Protein AF-A0A6P8YRE7-F1 (afdb_monomer)

Radius of gyration: 17.6 Å; Cα contacts (8 Å, |Δi|>4): 360; chains: 1; bounding box: 41×41×46 Å

Nearest PDB structures (foldseek):
  7s3g-assembly1_B  TM=3.337E-01  e=5.749E-01  Homo sapiens
  7u6u-assembly1_B  TM=3.741E-01  e=1.468E+00  Homo sapiens
  3ri6-assembly1_A-2  TM=4.202E-01  e=1.968E+00  Wolinella succinogenes

Mean predicted aligned error: 5.69 Å

Secondary structure (DSSP, 8-state):
--GGGSPTTSSHHHHHHHHHHHHSTT-----EEEEETTT-HHHHHHHHHHHTTT--EEEEES--HHHHHHHHT-TT--EEEEE--TT--------------EEEEES--HHHHHHHHHHTTTT--EEEEE--TT--TTS---S-HHHHHHHTT---SEEEEE-SS---GGGHHHHHHHHHHH-TTSEEEETTTTT------

Structure (mmCIF, N/CA/C/O backbone):
data_AF-A0A6P8YRE7-F1
#
_entry.id   AF-A0A6P8YRE7-F1
#
loop_
_atom_site.group_PDB
_atom_site.id
_atom_site.type_symbol
_atom_site.label_atom_id
_atom_site.label_alt_id
_atom_site.label_comp_id
_atom_site.label_asym_id
_atom_site.label_entity_id
_atom_site.label_seq_id
_atom_site.pdbx_PDB_ins_code
_atom_site.Cartn_x
_atom_site.Cartn_y
_atom_site.Cartn_z
_atom_site.occupancy
_atom_site.B_iso_or_equiv
_atom_site.auth_seq_id
_atom_site.auth_comp_id
_atom_site.auth_asym_id
_atom_site.auth_atom_id
_atom_site.pdbx_PDB_model_num
ATOM 1 N N . MET A 1 1 ? 16.410 -11.125 -6.130 1.00 55.00 1 MET A N 1
ATOM 2 C CA . MET A 1 1 ? 17.418 -10.489 -7.004 1.00 55.00 1 MET A CA 1
ATOM 3 C C . MET A 1 1 ? 16.998 -9.032 -7.175 1.00 55.00 1 MET A C 1
ATOM 5 O O . MET A 1 1 ? 15.934 -8.801 -7.731 1.00 55.00 1 MET A O 1
ATOM 9 N N . ASP A 1 2 ? 17.728 -8.072 -6.597 1.00 68.50 2 ASP A N 1
ATOM 10 C CA . ASP A 1 2 ? 17.306 -6.656 -6.515 1.00 68.50 2 ASP A CA 1
ATOM 11 C C . ASP A 1 2 ? 17.880 -5.818 -7.677 1.00 68.50 2 ASP A C 1
ATOM 13 O O . ASP A 1 2 ? 18.621 -4.857 -7.475 1.00 68.50 2 ASP A O 1
ATOM 17 N N . LEU A 1 3 ? 17.577 -6.212 -8.924 1.00 71.81 3 LEU A N 1
ATOM 18 C CA . LEU A 1 3 ? 18.051 -5.514 -10.136 1.00 71.81 3 LEU A CA 1
ATOM 19 C C . LEU A 1 3 ? 17.465 -4.104 -10.289 1.00 71.81 3 LEU A C 1
ATOM 21 O O . LEU A 1 3 ? 17.978 -3.297 -11.060 1.00 71.81 3 LEU A O 1
ATOM 25 N N . CYS A 1 4 ? 16.411 -3.788 -9.541 1.00 73.50 4 CYS A N 1
ATOM 26 C CA . CYS A 1 4 ? 15.769 -2.479 -9.554 1.00 73.50 4 CYS A CA 1
ATOM 27 C C . CYS A 1 4 ? 16.554 -1.404 -8.786 1.00 73.50 4 CYS A C 1
ATOM 29 O O . CYS A 1 4 ? 16.136 -0.252 -8.771 1.00 73.50 4 CYS A O 1
ATOM 31 N N . THR A 1 5 ? 17.667 -1.757 -8.135 1.00 79.12 5 THR A N 1
ATOM 32 C CA . THR A 1 5 ? 18.560 -0.787 -7.472 1.00 79.12 5 THR A CA 1
ATOM 33 C C . THR A 1 5 ? 19.755 -0.379 -8.332 1.00 79.12 5 THR A C 1
ATOM 35 O O . THR A 1 5 ? 20.459 0.565 -7.981 1.00 79.12 5 THR A O 1
ATOM 38 N N . ALA A 1 6 ? 19.986 -1.067 -9.454 1.00 82.06 6 ALA A N 1
ATOM 39 C CA . ALA A 1 6 ? 21.103 -0.800 -10.345 1.00 82.06 6 ALA A CA 1
ATOM 40 C C . ALA A 1 6 ? 20.849 0.470 -11.173 1.00 82.06 6 ALA A C 1
ATOM 42 O O . ALA A 1 6 ? 19.761 0.646 -11.728 1.00 82.06 6 ALA A O 1
ATOM 43 N N . ALA A 1 7 ? 21.863 1.334 -11.277 1.00 83.06 7 ALA A N 1
ATOM 44 C CA . ALA A 1 7 ? 21.781 2.576 -12.039 1.00 83.06 7 ALA A CA 1
ATOM 45 C C . ALA A 1 7 ? 21.442 2.312 -13.524 1.00 83.06 7 ALA A C 1
ATOM 47 O O . ALA A 1 7 ? 21.762 1.232 -14.050 1.00 83.06 7 ALA A O 1
ATOM 48 N N . PRO A 1 8 ? 20.824 3.280 -14.223 1.00 86.06 8 PRO A N 1
ATOM 49 C CA . PRO A 1 8 ? 20.587 3.182 -15.659 1.00 86.06 8 PRO A CA 1
ATOM 50 C C . PRO A 1 8 ? 21.873 2.830 -16.418 1.00 86.06 8 PRO A C 1
ATOM 52 O O . PRO A 1 8 ? 22.949 3.329 -16.097 1.00 86.06 8 PRO A O 1
ATOM 55 N N . GLY A 1 9 ? 21.776 1.928 -17.395 1.00 84.62 9 GLY A N 1
ATOM 56 C CA . GLY A 1 9 ? 22.925 1.475 -18.193 1.00 84.62 9 GLY A CA 1
ATOM 57 C C . GLY A 1 9 ? 23.831 0.428 -17.531 1.00 84.62 9 GLY A C 1
ATOM 58 O O . GLY A 1 9 ? 24.660 -0.164 -18.213 1.00 84.62 9 GLY A O 1
ATOM 59 N N . THR A 1 10 ? 23.658 0.124 -16.242 1.00 87.62 10 THR A N 1
ATOM 60 C CA . THR A 1 10 ? 24.435 -0.939 -15.579 1.00 87.62 10 THR A CA 1
ATOM 61 C C . THR A 1 10 ? 23.747 -2.301 -15.698 1.00 87.62 10 THR A C 1
ATOM 63 O O . THR A 1 10 ? 22.515 -2.389 -15.674 1.00 87.62 10 THR A O 1
ATOM 66 N N . ARG A 1 11 ? 24.555 -3.369 -15.808 1.00 87.06 11 ARG A N 1
ATOM 67 C CA . ARG A 1 11 ? 24.109 -4.777 -15.839 1.00 87.06 11 ARG A CA 1
ATOM 68 C C . ARG A 1 11 ? 23.059 -5.071 -16.921 1.00 87.06 11 ARG A C 1
ATOM 70 O O . ARG A 1 11 ? 22.083 -5.773 -16.667 1.00 87.06 11 ARG A O 1
ATOM 77 N N . GLN A 1 12 ? 23.236 -4.507 -18.117 1.00 89.12 12 GLN A N 1
ATOM 78 C CA . GLN A 1 12 ? 22.271 -4.633 -19.218 1.00 89.12 12 GLN A CA 1
ATOM 79 C C . GLN A 1 12 ? 22.003 -6.092 -19.611 1.00 89.12 12 GLN A C 1
ATOM 81 O O . GLN A 1 12 ? 20.847 -6.446 -19.818 1.00 89.12 12 GLN A O 1
ATOM 86 N N . GLU A 1 13 ? 23.028 -6.945 -19.630 1.00 89.81 13 GLU A N 1
ATOM 87 C CA . GLU A 1 13 ? 22.880 -8.376 -19.928 1.00 89.81 13 GLU A CA 1
ATOM 88 C C . GLU A 1 13 ? 22.056 -9.108 -18.856 1.00 89.81 13 GLU A C 1
ATOM 90 O O . GLU A 1 13 ? 21.104 -9.816 -19.178 1.00 89.81 13 GLU A O 1
ATOM 95 N N . GLU A 1 14 ? 22.340 -8.880 -17.565 1.00 88.50 14 GLU A N 1
ATOM 96 C CA . GLU A 1 14 ? 21.556 -9.465 -16.463 1.00 88.50 14 GLU A CA 1
ATOM 97 C C . GLU A 1 14 ? 20.099 -8.989 -16.484 1.00 88.50 14 GLU A C 1
ATOM 99 O O . GLU A 1 14 ? 19.174 -9.763 -16.209 1.00 88.50 14 GLU A O 1
ATOM 104 N N . LYS A 1 15 ? 19.893 -7.706 -16.807 1.00 88.81 15 LYS A N 1
ATOM 105 C CA . LYS A 1 15 ? 18.578 -7.098 -17.005 1.00 88.81 15 LYS A CA 1
ATOM 106 C C . LYS A 1 15 ? 17.853 -7.800 -18.165 1.00 88.81 15 LYS A C 1
ATOM 108 O O . LYS A 1 15 ? 16.799 -8.392 -17.940 1.00 88.81 15 LYS A O 1
ATOM 113 N N . ALA A 1 16 ? 18.434 -7.849 -19.360 1.00 89.06 16 ALA A N 1
ATOM 114 C CA . ALA A 1 16 ? 17.842 -8.515 -20.523 1.00 89.06 16 ALA A CA 1
ATOM 115 C C . ALA A 1 16 ? 17.481 -9.985 -20.236 1.00 89.06 16 ALA A C 1
ATOM 117 O O . ALA A 1 16 ? 16.316 -10.366 -20.364 1.00 89.06 16 ALA A O 1
ATOM 118 N N . ALA A 1 17 ? 18.427 -10.764 -19.702 1.00 88.88 17 ALA A N 1
ATOM 119 C CA . ALA A 1 17 ? 18.204 -12.160 -19.325 1.00 88.88 17 ALA A CA 1
ATOM 120 C C . ALA A 1 17 ? 17.085 -12.316 -18.278 1.00 88.88 17 ALA A C 1
ATOM 122 O O . ALA A 1 17 ? 16.373 -13.320 -18.243 1.00 88.88 17 ALA A O 1
ATOM 123 N N . THR A 1 18 ? 16.901 -11.326 -17.402 1.00 88.62 18 THR A N 1
ATOM 124 C CA . THR A 1 18 ? 15.798 -11.327 -16.436 1.00 88.62 18 THR A CA 1
ATOM 125 C C . THR A 1 18 ? 14.447 -11.093 -17.104 1.00 88.62 18 THR A C 1
ATOM 127 O O . THR A 1 18 ? 13.508 -11.821 -16.779 1.00 88.62 18 THR A O 1
ATOM 130 N N . LEU A 1 19 ? 14.329 -10.140 -18.038 1.00 89.88 19 LEU A N 1
ATOM 131 C CA . LEU A 1 19 ? 13.072 -9.930 -18.775 1.00 89.88 19 LEU A CA 1
ATOM 132 C C . LEU A 1 19 ? 12.691 -11.155 -19.600 1.00 89.88 19 LEU A C 1
ATOM 134 O O . LEU A 1 19 ? 11.521 -11.536 -19.611 1.00 89.88 19 LEU A O 1
ATOM 138 N N . GLU A 1 20 ? 13.665 -11.787 -20.253 1.00 89.50 20 GLU A N 1
ATOM 139 C CA . GLU A 1 20 ? 13.433 -13.002 -21.035 1.00 89.50 20 GLU A CA 1
ATOM 140 C C . GLU A 1 20 ? 12.862 -14.121 -20.164 1.00 89.50 20 GLU A C 1
ATOM 142 O O . GLU A 1 20 ? 11.828 -14.696 -20.502 1.00 89.50 20 GLU A O 1
ATOM 147 N N . ARG A 1 21 ? 13.457 -14.366 -18.988 1.00 87.25 21 ARG A N 1
ATOM 148 C CA . ARG A 1 21 ? 12.945 -15.365 -18.036 1.00 87.25 21 ARG A CA 1
ATOM 149 C C . ARG A 1 21 ? 11.533 -15.053 -17.542 1.00 87.25 21 ARG A C 1
ATOM 151 O O . ARG A 1 21 ? 10.754 -15.980 -17.348 1.00 87.25 21 ARG A O 1
ATOM 158 N N . MET A 1 22 ? 11.196 -13.779 -17.327 1.00 87.75 22 MET A N 1
ATOM 159 C CA . MET A 1 22 ? 9.841 -13.379 -16.918 1.00 87.75 22 MET A CA 1
ATOM 160 C C . MET A 1 22 ? 8.808 -13.587 -18.033 1.00 87.75 22 MET A C 1
ATOM 162 O O . MET A 1 22 ? 7.641 -13.824 -17.737 1.00 87.75 22 MET A O 1
ATOM 166 N N . GLY A 1 23 ? 9.230 -13.496 -19.298 1.00 82.69 23 GLY A N 1
ATOM 167 C CA . GLY A 1 23 ? 8.365 -13.661 -20.465 1.00 82.69 23 GLY A CA 1
ATOM 168 C C . GLY A 1 23 ? 8.121 -15.109 -20.892 1.00 82.69 23 GLY A C 1
ATOM 169 O O . GLY A 1 23 ? 7.280 -15.334 -21.761 1.00 82.69 23 GLY A O 1
ATOM 170 N N . GLN A 1 24 ? 8.831 -16.091 -20.327 1.00 85.56 24 GLN A N 1
ATOM 171 C CA . GLN A 1 24 ? 8.685 -17.477 -20.767 1.00 85.56 24 GLN A CA 1
ATOM 172 C C . GLN A 1 24 ? 7.342 -18.093 -20.327 1.00 85.56 24 GLN A C 1
ATOM 174 O O . GLN A 1 24 ? 6.942 -17.947 -19.166 1.00 85.56 24 GLN A O 1
ATOM 179 N N . PRO A 1 25 ? 6.646 -18.831 -21.214 1.00 78.19 25 PRO A N 1
ATOM 180 C CA . PRO A 1 25 ? 5.479 -19.623 -20.840 1.00 78.19 25 PRO A CA 1
ATOM 181 C C . PRO A 1 25 ? 5.825 -20.587 -19.701 1.00 78.19 25 PRO A C 1
ATOM 183 O O . PRO A 1 25 ? 6.799 -21.329 -19.774 1.00 78.19 25 PRO A O 1
ATOM 186 N N . GLY A 1 26 ? 5.041 -20.565 -18.624 1.00 73.50 26 GLY A N 1
ATOM 187 C CA . GLY A 1 26 ? 5.320 -21.391 -17.446 1.00 73.50 26 GLY A CA 1
ATOM 188 C C . GLY A 1 26 ? 6.372 -20.815 -16.495 1.00 73.50 26 GLY A C 1
ATOM 189 O O . GLY A 1 26 ? 6.716 -21.486 -15.518 1.00 73.50 26 GLY A O 1
ATOM 190 N N . ALA A 1 27 ? 6.837 -19.575 -16.714 1.00 70.81 27 ALA A N 1
ATOM 191 C CA . ALA A 1 27 ? 7.564 -18.825 -15.698 1.00 70.81 27 ALA A CA 1
ATOM 192 C C . ALA A 1 27 ? 6.788 -18.918 -14.377 1.00 70.81 27 ALA A C 1
ATOM 194 O O . ALA A 1 27 ? 5.612 -18.547 -14.281 1.00 70.81 27 ALA A O 1
ATOM 195 N N . ARG A 1 28 ? 7.431 -19.527 -13.372 1.00 68.62 28 ARG A N 1
ATOM 196 C CA . ARG A 1 28 ? 6.822 -19.763 -12.061 1.00 68.62 28 ARG A CA 1
ATOM 197 C C . ARG A 1 28 ? 6.274 -18.444 -11.527 1.00 68.62 28 ARG A C 1
ATOM 199 O O . ARG A 1 28 ? 6.908 -17.408 -11.705 1.00 68.62 28 ARG A O 1
ATOM 206 N N . ARG A 1 29 ? 5.123 -18.513 -10.843 1.00 73.75 29 ARG A N 1
ATOM 207 C CA . ARG A 1 29 ? 4.466 -17.373 -10.178 1.00 73.75 29 ARG A CA 1
ATOM 208 C C . ARG A 1 29 ? 5.525 -16.516 -9.489 1.00 73.75 29 ARG A C 1
ATOM 210 O O . ARG A 1 29 ? 6.143 -16.963 -8.517 1.00 73.75 29 ARG A O 1
ATOM 217 N N . LEU A 1 30 ? 5.761 -15.321 -10.028 1.00 77.88 30 LEU A N 1
ATOM 218 C CA . LEU A 1 30 ? 6.647 -14.358 -9.401 1.00 77.88 30 LEU A CA 1
ATOM 219 C C . LEU A 1 30 ? 5.926 -13.902 -8.145 1.00 77.88 30 LEU A C 1
ATOM 221 O O . LEU A 1 30 ? 4.921 -13.203 -8.205 1.00 77.88 30 LEU A O 1
ATOM 225 N N . LYS A 1 31 ? 6.394 -14.384 -6.997 1.00 78.31 31 LYS A N 1
ATOM 226 C CA . LYS A 1 31 ? 5.761 -14.021 -5.735 1.00 78.31 31 LYS A CA 1
ATOM 227 C C . LYS A 1 31 ? 6.133 -12.611 -5.345 1.00 78.31 31 LYS A C 1
ATOM 229 O O . LYS A 1 31 ? 5.249 -11.878 -4.967 1.00 78.31 31 LYS A O 1
ATOM 234 N N . HIS A 1 32 ? 7.397 -12.231 -5.496 1.00 81.75 32 HIS A N 1
ATOM 235 C CA . HIS A 1 32 ? 7.908 -10.990 -4.939 1.00 81.75 32 HIS A CA 1
ATOM 236 C C . HIS A 1 32 ? 8.811 -10.256 -5.927 1.00 81.75 32 HIS A C 1
ATOM 238 O O . HIS A 1 32 ? 9.829 -10.796 -6.369 1.00 81.75 32 HIS A O 1
ATOM 244 N N . ILE A 1 33 ? 8.481 -8.997 -6.215 1.00 83.56 33 ILE A N 1
ATOM 245 C CA . ILE A 1 33 ? 9.367 -8.061 -6.913 1.00 83.56 33 ILE A CA 1
ATOM 246 C C . ILE A 1 33 ? 9.522 -6.798 -6.070 1.00 83.56 33 ILE A C 1
ATOM 248 O O . ILE A 1 33 ? 8.551 -6.271 -5.527 1.00 83.56 33 ILE A O 1
ATOM 252 N N . ARG A 1 34 ? 10.760 -6.300 -5.995 1.00 87.44 34 ARG A N 1
ATOM 253 C CA . ARG A 1 34 ? 11.095 -5.013 -5.394 1.00 87.44 34 ARG A CA 1
ATOM 254 C C . ARG A 1 34 ? 11.427 -4.015 -6.492 1.00 87.44 34 ARG A C 1
ATOM 256 O O . ARG A 1 34 ? 12.367 -4.239 -7.239 1.00 87.44 34 ARG A O 1
ATOM 263 N N . CYS A 1 35 ? 10.687 -2.917 -6.577 1.00 87.31 35 CYS A N 1
ATOM 264 C CA . CYS A 1 35 ? 10.862 -1.890 -7.602 1.00 87.31 35 CYS A CA 1
ATOM 265 C C . CYS A 1 35 ? 11.204 -0.536 -6.965 1.00 87.31 35 CYS A C 1
ATOM 267 O O . CYS A 1 35 ? 10.431 -0.033 -6.149 1.00 87.31 35 CYS A O 1
ATOM 269 N N . ARG A 1 36 ? 12.332 0.079 -7.350 1.00 89.94 36 ARG A N 1
ATOM 270 C CA . ARG A 1 36 ? 12.642 1.493 -7.071 1.00 89.94 36 ARG A CA 1
ATOM 271 C C . ARG A 1 36 ? 12.495 2.292 -8.362 1.00 89.94 36 ARG A C 1
ATOM 273 O O . ARG A 1 36 ? 13.404 2.342 -9.184 1.00 89.94 36 ARG A O 1
ATOM 280 N N . CYS A 1 37 ? 11.318 2.875 -8.554 1.00 88.94 37 CYS A N 1
ATOM 281 C CA . CYS A 1 37 ? 10.931 3.478 -9.832 1.00 88.94 37 CYS A CA 1
ATOM 282 C C . CYS A 1 37 ? 11.636 4.815 -10.112 1.00 88.94 37 CYS A C 1
ATOM 284 O O . CYS A 1 37 ? 11.484 5.375 -11.193 1.00 88.94 37 CYS A O 1
ATOM 286 N N . ASP A 1 38 ? 12.357 5.358 -9.135 1.00 90.75 38 ASP A N 1
ATOM 287 C CA . ASP A 1 38 ? 13.138 6.587 -9.232 1.00 90.75 38 ASP A CA 1
ATOM 288 C C . ASP A 1 38 ? 14.560 6.364 -9.767 1.00 90.75 38 ASP A C 1
ATOM 290 O O . ASP A 1 38 ? 15.138 7.299 -10.315 1.00 90.75 38 ASP A O 1
ATOM 294 N N . VAL A 1 39 ? 15.101 5.144 -9.657 1.00 90.81 39 VAL A N 1
ATOM 295 C CA . VAL A 1 39 ? 16.471 4.815 -10.094 1.00 90.81 39 VAL A CA 1
ATOM 296 C C . VAL A 1 39 ? 16.536 4.583 -11.602 1.00 90.81 39 VAL A C 1
ATOM 298 O O . VAL A 1 39 ? 17.339 5.204 -12.290 1.00 90.81 39 VAL A O 1
ATOM 301 N N . ASP A 1 40 ? 15.681 3.702 -12.119 1.00 91.94 40 ASP A N 1
ATOM 302 C CA . ASP A 1 40 ? 15.577 3.396 -13.548 1.00 91.94 40 ASP A CA 1
ATOM 303 C C . ASP A 1 40 ? 14.091 3.192 -13.904 1.00 91.94 40 ASP A C 1
ATOM 305 O O . ASP A 1 40 ? 13.579 2.064 -13.861 1.00 91.94 40 ASP A O 1
ATOM 309 N N . PRO A 1 41 ? 13.351 4.291 -14.160 1.00 92.81 41 PRO A N 1
ATOM 310 C CA . PRO A 1 41 ? 11.903 4.249 -14.355 1.00 92.81 41 PRO A CA 1
ATOM 311 C C . PRO A 1 41 ? 11.496 3.399 -15.563 1.00 92.81 41 PRO A C 1
ATOM 313 O O . PRO A 1 41 ? 10.563 2.608 -15.477 1.00 92.81 41 PRO A O 1
ATOM 316 N N . ALA A 1 42 ? 12.215 3.524 -16.683 1.00 93.38 42 ALA A N 1
ATOM 317 C CA . ALA A 1 42 ? 11.887 2.809 -17.915 1.00 93.38 42 ALA A CA 1
ATOM 318 C C . ALA A 1 42 ? 12.072 1.295 -17.746 1.00 93.38 42 ALA A C 1
ATOM 320 O O . ALA A 1 42 ? 11.174 0.516 -18.066 1.00 93.38 42 ALA A O 1
ATOM 321 N N . TRP A 1 43 ? 13.202 0.886 -17.164 1.00 91.69 43 TRP A N 1
ATOM 322 C CA . TRP A 1 43 ? 13.461 -0.510 -16.827 1.00 91.69 43 TRP A CA 1
ATOM 323 C C . TRP A 1 43 ? 12.416 -1.073 -15.859 1.00 91.69 43 TRP A C 1
ATOM 325 O O . TRP A 1 43 ? 11.862 -2.148 -16.082 1.00 91.69 43 TRP A O 1
ATOM 335 N N . THR A 1 44 ? 12.118 -0.333 -14.790 1.00 94.00 44 THR A N 1
ATOM 336 C CA . THR A 1 44 ? 11.160 -0.768 -13.768 1.00 94.00 44 THR A CA 1
ATOM 337 C C . THR A 1 44 ? 9.762 -0.940 -14.355 1.00 94.00 44 THR A C 1
ATOM 339 O O . THR A 1 44 ? 9.075 -1.909 -14.035 1.00 94.00 44 THR A O 1
ATOM 342 N N . LEU A 1 45 ? 9.343 -0.035 -15.241 1.00 95.12 45 LEU A N 1
ATOM 343 C CA . LEU A 1 45 ? 8.073 -0.140 -15.951 1.00 95.12 45 LEU A CA 1
ATOM 344 C C . LEU A 1 45 ? 8.003 -1.399 -16.825 1.00 95.12 45 LEU A C 1
ATOM 346 O O . LEU A 1 45 ? 6.981 -2.084 -16.807 1.00 95.12 45 LEU A O 1
ATOM 350 N N . GLU A 1 46 ? 9.075 -1.735 -17.545 1.00 94.50 46 GLU A N 1
ATOM 351 C CA . GLU A 1 46 ? 9.117 -2.951 -18.365 1.00 94.50 46 GLU A CA 1
ATOM 352 C C . GLU A 1 46 ? 9.059 -4.220 -17.505 1.00 94.50 46 GLU A C 1
ATOM 354 O O . GLU A 1 46 ? 8.277 -5.125 -17.795 1.00 94.50 46 GLU A O 1
ATOM 359 N N . VAL A 1 47 ? 9.789 -4.254 -16.384 1.00 93.38 47 VAL A N 1
ATOM 360 C CA . VAL A 1 47 ? 9.696 -5.349 -15.402 1.00 93.38 47 VAL A CA 1
ATOM 361 C C . VAL A 1 47 ? 8.257 -5.526 -14.913 1.00 93.38 47 VAL A C 1
ATOM 363 O O . VAL A 1 47 ? 7.744 -6.645 -14.908 1.00 93.38 47 VAL A O 1
ATOM 366 N N . LEU A 1 48 ? 7.578 -4.435 -14.539 1.00 93.88 48 LEU A N 1
ATOM 367 C CA . LEU A 1 48 ? 6.186 -4.489 -14.083 1.00 93.88 48 LEU A CA 1
ATOM 368 C C . LEU A 1 48 ? 5.252 -5.016 -15.179 1.00 93.88 48 LEU A C 1
ATOM 370 O O . LEU A 1 48 ? 4.406 -5.856 -14.889 1.00 93.88 48 LEU A O 1
ATOM 374 N N . ARG A 1 49 ? 5.415 -4.577 -16.433 1.00 94.31 49 ARG A N 1
ATOM 375 C CA . ARG A 1 49 ? 4.593 -5.046 -17.563 1.00 94.31 49 ARG A CA 1
ATOM 376 C C . ARG A 1 49 ? 4.767 -6.539 -17.819 1.00 94.31 49 ARG A C 1
ATOM 378 O O . ARG A 1 49 ? 3.774 -7.243 -17.974 1.00 94.31 49 ARG A O 1
ATOM 385 N N . ARG A 1 50 ? 6.009 -7.031 -17.819 1.00 92.69 50 ARG A N 1
ATOM 386 C CA . ARG A 1 50 ? 6.311 -8.458 -18.027 1.00 92.69 50 ARG A CA 1
ATOM 387 C C . ARG A 1 50 ? 5.810 -9.329 -16.880 1.00 92.69 50 ARG A C 1
ATOM 389 O O . ARG A 1 50 ? 5.288 -10.412 -17.119 1.00 92.69 50 ARG A O 1
ATOM 396 N N . ALA A 1 51 ? 5.938 -8.854 -15.643 1.00 91.56 51 ALA A N 1
ATOM 397 C CA . ALA A 1 51 ? 5.507 -9.594 -14.463 1.00 91.56 51 ALA A CA 1
ATOM 398 C C . ALA A 1 51 ? 3.986 -9.551 -14.233 1.00 91.56 51 ALA A C 1
ATOM 400 O O . ALA A 1 51 ? 3.453 -10.436 -13.562 1.00 91.56 51 ALA A O 1
ATOM 401 N N . ALA A 1 52 ? 3.282 -8.556 -14.788 1.00 91.62 52 ALA A N 1
ATOM 402 C CA . ALA A 1 52 ? 1.871 -8.286 -14.509 1.00 91.62 52 ALA A CA 1
ATOM 403 C C . ALA A 1 52 ? 0.943 -9.518 -14.530 1.00 91.62 52 ALA A C 1
ATOM 405 O O . ALA A 1 52 ? 0.137 -9.646 -13.606 1.00 91.62 52 ALA A O 1
ATOM 406 N N . PRO A 1 53 ? 1.041 -10.460 -15.492 1.00 91.00 53 PRO A N 1
ATOM 407 C CA . PRO A 1 53 ? 0.120 -11.597 -15.554 1.00 91.00 53 PRO A CA 1
ATOM 408 C C . PRO A 1 53 ? 0.288 -12.618 -14.419 1.00 91.00 53 PRO A C 1
ATOM 410 O O . PRO A 1 53 ? -0.621 -13.414 -14.173 1.00 91.00 53 PRO A O 1
ATOM 413 N N . THR A 1 54 ? 1.448 -12.646 -13.753 1.00 90.19 54 THR A N 1
ATOM 414 C CA . THR A 1 54 ? 1.806 -13.698 -12.784 1.00 90.19 54 THR A CA 1
ATOM 415 C C . THR A 1 54 ? 2.143 -13.180 -11.388 1.00 90.19 54 THR A C 1
ATOM 417 O O . THR A 1 54 ? 2.244 -13.999 -10.473 1.00 90.19 54 THR A O 1
ATOM 420 N N . LEU A 1 55 ? 2.308 -11.864 -11.221 1.00 91.00 55 LEU A N 1
ATOM 421 C CA . LEU A 1 55 ? 2.756 -11.243 -9.978 1.00 91.00 55 LEU A CA 1
ATOM 422 C C . LEU A 1 55 ? 1.656 -11.223 -8.910 1.00 91.00 55 LEU A C 1
ATOM 424 O O . LEU A 1 55 ? 0.542 -10.765 -9.164 1.00 91.00 55 LEU A O 1
ATOM 428 N N . GLU A 1 56 ? 1.994 -11.676 -7.702 1.00 92.50 56 GLU A N 1
ATOM 429 C CA . GLU A 1 56 ? 1.050 -11.752 -6.571 1.00 92.50 56 GLU A CA 1
ATOM 430 C C . GLU A 1 56 ? 1.406 -10.811 -5.428 1.00 92.50 56 GLU A C 1
ATOM 432 O O . GLU A 1 56 ? 0.506 -10.269 -4.779 1.00 92.50 56 GLU A O 1
ATOM 437 N N . GLU A 1 57 ? 2.701 -10.582 -5.207 1.00 93.31 57 GLU A N 1
ATOM 438 C CA . GLU A 1 57 ? 3.208 -9.663 -4.198 1.00 93.31 57 GLU A CA 1
ATOM 439 C C . GLU A 1 57 ? 4.201 -8.669 -4.803 1.00 93.31 57 GLU A C 1
ATOM 441 O O . GLU A 1 57 ? 5.129 -9.014 -5.542 1.00 93.31 57 GLU A O 1
ATOM 446 N N . LEU A 1 58 ? 4.001 -7.393 -4.489 1.00 93.62 58 LEU A N 1
ATOM 447 C CA . LEU A 1 58 ? 4.798 -6.313 -5.050 1.00 93.62 58 LEU A CA 1
ATOM 448 C C . LEU A 1 58 ? 5.210 -5.317 -3.976 1.00 93.62 58 LEU A C 1
ATOM 450 O O . LEU A 1 58 ? 4.372 -4.714 -3.306 1.00 93.62 58 LEU A O 1
ATOM 454 N N . PHE A 1 59 ? 6.510 -5.063 -3.890 1.00 93.81 59 PHE A N 1
ATOM 455 C CA . PHE A 1 59 ? 7.040 -3.861 -3.273 1.00 93.81 59 PHE A CA 1
ATOM 456 C C . PHE A 1 59 ? 7.340 -2.834 -4.364 1.00 93.81 59 PHE A C 1
ATOM 458 O O . PHE A 1 59 ? 8.170 -3.075 -5.242 1.00 93.81 59 PHE A O 1
ATOM 465 N N . VAL A 1 60 ? 6.736 -1.653 -4.274 1.00 93.38 60 VAL A N 1
ATOM 466 C CA . VAL A 1 60 ? 7.017 -0.536 -5.174 1.00 93.38 60 VAL A CA 1
ATOM 467 C C . VAL A 1 60 ? 7.356 0.714 -4.366 1.00 93.38 60 VAL A C 1
ATOM 469 O O . VAL A 1 60 ? 6.636 1.120 -3.454 1.00 93.38 60 VAL A O 1
ATOM 472 N N . SER A 1 61 ? 8.483 1.329 -4.696 1.00 94.06 61 SER A N 1
ATOM 473 C CA . SER A 1 61 ? 8.981 2.548 -4.073 1.00 94.06 61 SER A CA 1
ATOM 474 C C . SER A 1 61 ? 9.104 3.651 -5.111 1.00 94.06 61 SER A C 1
ATOM 476 O O . SER A 1 61 ? 9.579 3.421 -6.225 1.00 94.06 61 SER A O 1
ATOM 478 N N . MET A 1 62 ? 8.673 4.845 -4.713 1.00 92.88 62 MET A N 1
ATOM 479 C CA . MET A 1 62 ? 8.691 6.084 -5.487 1.00 92.88 62 MET A CA 1
ATOM 480 C C . MET A 1 62 ? 8.059 5.956 -6.890 1.00 92.88 62 MET A C 1
ATOM 482 O O . MET A 1 62 ? 8.636 6.460 -7.854 1.00 92.88 62 MET A O 1
ATOM 486 N N . PRO A 1 63 ? 6.890 5.297 -7.057 1.00 93.06 63 PRO A N 1
ATOM 487 C CA . PRO A 1 63 ? 6.326 5.085 -8.384 1.00 93.06 63 PRO A CA 1
ATOM 488 C C . PRO A 1 63 ? 5.848 6.385 -9.030 1.00 93.06 63 PRO A C 1
ATOM 490 O O . PRO A 1 63 ? 5.319 7.283 -8.367 1.00 93.06 63 PRO A O 1
ATOM 493 N N . ARG A 1 64 ? 5.979 6.438 -10.358 1.00 91.69 64 ARG A N 1
ATOM 494 C CA . ARG A 1 64 ? 5.278 7.411 -11.208 1.00 91.69 64 ARG A CA 1
ATOM 495 C C . ARG A 1 64 ? 3.896 6.877 -11.579 1.00 91.69 64 ARG A C 1
ATOM 497 O O . ARG A 1 64 ? 3.605 5.698 -11.387 1.00 91.69 64 ARG A O 1
ATOM 504 N N . GLU A 1 65 ? 3.065 7.731 -12.159 1.00 89.88 65 GLU A N 1
ATOM 505 C CA . GLU A 1 65 ? 1.695 7.378 -12.540 1.00 89.88 65 GLU A CA 1
ATOM 506 C C . GLU A 1 65 ? 1.623 6.148 -13.462 1.00 89.88 65 GLU A C 1
ATOM 508 O O . GLU A 1 65 ? 0.855 5.230 -13.194 1.00 89.88 65 GLU A O 1
ATOM 513 N N . GLU A 1 66 ? 2.482 6.064 -14.481 1.00 92.12 66 GLU A N 1
ATOM 514 C CA . GLU A 1 66 ? 2.559 4.914 -15.401 1.00 92.12 66 GLU A CA 1
ATOM 515 C C . GLU A 1 66 ? 2.858 3.575 -14.703 1.00 92.12 66 GLU A C 1
ATOM 517 O O . GLU A 1 66 ? 2.308 2.535 -15.079 1.00 92.12 66 GLU A O 1
ATOM 522 N N . HIS A 1 67 ? 3.674 3.605 -13.643 1.00 92.75 67 HIS A N 1
ATOM 523 C CA . HIS A 1 67 ? 3.985 2.424 -12.845 1.00 92.75 67 HIS A CA 1
ATOM 524 C C . HIS A 1 67 ? 2.731 1.974 -12.106 1.00 92.75 67 HIS A C 1
ATOM 526 O O . HIS A 1 67 ? 2.363 0.807 -12.177 1.00 92.75 67 HIS A O 1
ATOM 532 N N . LEU A 1 68 ? 2.024 2.904 -11.457 1.00 90.75 68 LEU A N 1
ATOM 533 C CA . LEU A 1 68 ? 0.797 2.574 -10.737 1.00 90.75 68 LEU A CA 1
ATOM 534 C C . LEU A 1 68 ? -0.310 2.094 -11.672 1.00 90.75 68 LEU A C 1
ATOM 536 O O . LEU A 1 68 ? -0.981 1.131 -11.329 1.00 90.75 68 LEU A O 1
ATOM 540 N N . ARG A 1 69 ? -0.473 2.690 -12.859 1.00 90.19 69 ARG A N 1
ATOM 541 C CA . ARG A 1 69 ? -1.431 2.191 -13.862 1.00 90.19 69 ARG A CA 1
ATOM 542 C C . ARG A 1 69 ? -1.142 0.739 -14.239 1.00 90.19 69 ARG A C 1
ATOM 544 O O . ARG A 1 69 ? -2.062 -0.068 -14.286 1.00 90.19 69 ARG A O 1
ATOM 551 N N . THR A 1 70 ? 0.132 0.401 -14.437 1.00 91.81 70 THR A N 1
ATOM 552 C CA . THR A 1 70 ? 0.554 -0.978 -14.727 1.00 91.81 70 THR A CA 1
ATOM 553 C C . THR A 1 70 ? 0.252 -1.909 -13.553 1.00 91.81 70 THR A C 1
ATOM 555 O O . THR A 1 70 ? -0.309 -2.979 -13.753 1.00 91.81 70 THR A O 1
ATOM 558 N N . VAL A 1 71 ? 0.562 -1.486 -12.323 1.00 92.12 71 VAL A N 1
ATOM 559 C CA . VAL A 1 71 ? 0.285 -2.250 -11.094 1.00 92.12 71 VAL A CA 1
ATOM 560 C C . VAL A 1 71 ? -1.213 -2.475 -10.882 1.00 92.12 71 VAL A C 1
ATOM 562 O O . VAL A 1 71 ? -1.625 -3.571 -10.517 1.00 92.12 71 VAL A O 1
ATOM 565 N N . HIS A 1 72 ? -2.040 -1.467 -11.151 1.00 88.62 72 HIS A N 1
ATOM 566 C CA . HIS A 1 72 ? -3.496 -1.572 -11.055 1.00 88.62 72 HIS A CA 1
ATOM 567 C C . HIS A 1 72 ? -4.098 -2.551 -12.062 1.00 88.62 72 HIS A C 1
ATOM 569 O O . HIS A 1 72 ? -5.138 -3.131 -11.778 1.00 88.62 72 HIS A O 1
ATOM 575 N N . ALA A 1 73 ? -3.447 -2.755 -13.206 1.00 89.38 73 ALA A N 1
ATOM 576 C CA . ALA A 1 73 ? -3.887 -3.702 -14.223 1.00 89.38 73 ALA A CA 1
ATOM 577 C C . ALA A 1 73 ? -3.439 -5.152 -13.949 1.00 89.38 73 ALA A C 1
ATOM 579 O O . ALA A 1 73 ? -3.692 -6.024 -14.775 1.00 89.38 73 ALA A O 1
ATOM 580 N N . MET A 1 74 ? -2.754 -5.432 -12.831 1.00 91.25 74 MET A N 1
ATOM 581 C CA . MET A 1 74 ? -2.249 -6.772 -12.518 1.00 91.25 74 MET A CA 1
ATOM 582 C C . MET A 1 74 ? -3.374 -7.672 -11.982 1.00 91.25 74 MET A C 1
ATOM 584 O O . MET A 1 74 ? -3.798 -7.504 -10.836 1.00 91.25 74 MET A O 1
ATOM 588 N N . PRO A 1 75 ? -3.835 -8.680 -12.747 1.00 90.81 75 PRO A N 1
ATOM 589 C CA . PRO A 1 75 ? -5.040 -9.440 -12.408 1.00 90.81 75 PRO A CA 1
ATOM 590 C C . PRO A 1 75 ? -4.872 -10.371 -11.201 1.00 90.81 75 PRO A C 1
ATOM 592 O O . PRO A 1 75 ? -5.860 -10.867 -10.667 1.00 90.81 75 PRO A O 1
ATOM 595 N N . ARG A 1 76 ? -3.629 -10.657 -10.796 1.00 91.44 76 ARG A N 1
ATOM 596 C CA . ARG A 1 76 ? -3.306 -11.607 -9.719 1.00 91.44 76 ARG A CA 1
ATOM 597 C C . ARG A 1 76 ? -2.684 -10.958 -8.491 1.00 91.44 76 ARG A C 1
ATOM 599 O O . ARG A 1 76 ? -2.367 -11.668 -7.538 1.00 91.44 76 ARG A O 1
ATOM 606 N N . LEU A 1 77 ? -2.519 -9.636 -8.490 1.00 93.62 77 LEU A N 1
ATOM 607 C CA . LEU A 1 77 ? -1.889 -8.945 -7.376 1.00 93.62 77 LEU A CA 1
ATOM 608 C C . LEU A 1 77 ? -2.780 -9.046 -6.131 1.00 93.62 77 LEU A C 1
ATOM 610 O O . LEU A 1 77 ? -3.949 -8.652 -6.148 1.00 93.62 77 LEU A O 1
ATOM 614 N N . ARG A 1 78 ? -2.220 -9.590 -5.047 1.00 94.25 78 ARG A N 1
ATOM 615 C CA . ARG A 1 78 ? -2.903 -9.797 -3.761 1.00 94.25 78 ARG A CA 1
ATOM 616 C C . ARG A 1 78 ? -2.289 -8.995 -2.629 1.00 94.25 78 ARG A C 1
ATOM 618 O O . ARG A 1 78 ? -3.017 -8.559 -1.737 1.00 94.25 78 ARG A O 1
ATOM 625 N N . ARG A 1 79 ? -0.970 -8.784 -2.655 1.00 95.00 79 ARG A N 1
ATOM 626 C CA . ARG A 1 79 ? -0.237 -8.070 -1.603 1.00 95.00 79 ARG A CA 1
ATOM 627 C C . ARG A 1 79 ? 0.597 -6.951 -2.214 1.00 95.00 79 ARG A C 1
ATOM 629 O O . ARG A 1 79 ? 1.383 -7.178 -3.127 1.00 95.00 79 ARG A O 1
ATOM 636 N N . MET A 1 80 ? 0.452 -5.731 -1.708 1.00 95.06 80 MET A N 1
ATOM 637 C CA . MET A 1 80 ? 1.239 -4.594 -2.184 1.00 95.06 80 MET A CA 1
ATOM 638 C C . MET A 1 80 ? 1.827 -3.794 -1.029 1.00 95.06 80 MET A C 1
ATOM 640 O O . MET A 1 80 ? 1.114 -3.417 -0.102 1.00 95.06 80 MET A O 1
ATOM 644 N N . TYR A 1 81 ? 3.115 -3.466 -1.120 1.00 95.06 81 TYR A N 1
ATOM 645 C CA . TYR A 1 81 ? 3.762 -2.448 -0.302 1.00 95.06 81 TYR A CA 1
ATOM 646 C C . TYR A 1 81 ? 4.172 -1.279 -1.196 1.00 95.06 81 TYR A C 1
ATOM 648 O O . TYR A 1 81 ? 5.100 -1.375 -1.992 1.00 95.06 81 TYR A O 1
ATOM 656 N N . LEU A 1 82 ? 3.474 -0.163 -1.029 1.00 93.69 82 LEU A N 1
ATOM 657 C CA . LEU A 1 82 ? 3.695 1.090 -1.724 1.00 93.69 82 LEU A CA 1
ATOM 658 C C . LEU A 1 82 ? 4.392 2.116 -0.815 1.00 93.69 82 LEU A C 1
ATOM 660 O O . LEU A 1 82 ? 3.853 2.509 0.221 1.00 93.69 82 LEU A O 1
ATOM 664 N N . ILE A 1 83 ? 5.559 2.604 -1.234 1.00 93.06 83 ILE A N 1
ATOM 665 C CA . ILE A 1 83 ? 6.212 3.791 -0.665 1.00 93.06 83 ILE A CA 1
ATOM 666 C C . ILE A 1 83 ? 6.174 4.903 -1.711 1.00 93.06 83 ILE A C 1
ATOM 668 O O . ILE A 1 83 ? 6.696 4.733 -2.806 1.00 93.06 83 ILE A O 1
ATOM 672 N N . ALA A 1 84 ? 5.583 6.050 -1.386 1.00 90.94 84 ALA A N 1
ATOM 673 C CA . ALA A 1 84 ? 5.490 7.197 -2.290 1.00 90.94 84 ALA A CA 1
ATOM 674 C C . ALA A 1 84 ? 6.078 8.482 -1.681 1.00 90.94 84 ALA A C 1
ATOM 676 O O . ALA A 1 84 ? 6.220 8.631 -0.461 1.00 90.94 84 ALA A O 1
ATOM 677 N N . SER A 1 85 ? 6.396 9.455 -2.537 1.00 86.12 85 SER A N 1
ATOM 678 C CA . SER A 1 85 ? 6.741 10.808 -2.099 1.00 86.12 85 SER A CA 1
ATOM 679 C C . SER A 1 85 ? 5.480 11.638 -1.864 1.00 86.12 85 SER A C 1
ATOM 681 O O . SER A 1 85 ? 4.486 11.511 -2.576 1.00 86.12 85 SER A O 1
ATOM 683 N N . SER A 1 86 ? 5.522 12.544 -0.884 1.00 77.94 86 SER A N 1
ATOM 684 C CA . SER A 1 86 ? 4.454 13.534 -0.672 1.00 77.94 86 SER A CA 1
ATOM 685 C C . SER A 1 86 ? 4.311 14.502 -1.843 1.00 77.94 86 SER A C 1
ATOM 687 O O . SER A 1 86 ? 3.246 15.092 -2.006 1.00 77.94 86 SER A O 1
ATOM 689 N N . SER A 1 87 ? 5.369 14.678 -2.638 1.00 78.06 87 SER A N 1
ATOM 690 C CA . SER A 1 87 ? 5.360 15.523 -3.831 1.00 78.06 87 SER A CA 1
ATOM 691 C C . SER A 1 87 ? 4.729 14.846 -5.049 1.00 78.06 87 SER A C 1
ATOM 693 O O . SER A 1 87 ? 4.422 15.534 -6.022 1.00 78.06 87 SER A O 1
ATOM 695 N N . THR A 1 88 ? 4.511 13.527 -5.022 1.00 76.62 88 THR A N 1
ATOM 696 C CA . THR A 1 88 ? 3.990 12.814 -6.189 1.00 76.62 88 THR A CA 1
ATOM 697 C C . THR A 1 88 ? 2.507 13.124 -6.375 1.00 76.62 88 THR A C 1
ATOM 699 O O . THR A 1 88 ? 1.663 12.690 -5.592 1.00 76.62 88 THR A O 1
ATOM 702 N N . ARG A 1 89 ? 2.164 13.860 -7.434 1.00 78.31 89 ARG A N 1
ATOM 703 C CA . ARG A 1 89 ? 0.772 14.012 -7.874 1.00 78.31 89 ARG A CA 1
ATOM 704 C C . ARG A 1 89 ? 0.360 12.721 -8.573 1.00 78.31 89 ARG A C 1
ATOM 706 O O . ARG A 1 89 ? 0.719 12.501 -9.720 1.00 78.31 89 ARG A O 1
ATOM 713 N N . LEU A 1 90 ? -0.329 11.848 -7.848 1.00 77.19 90 LEU A N 1
ATOM 714 C CA . LEU A 1 90 ? -0.824 10.583 -8.379 1.00 77.19 90 LEU A CA 1
ATOM 715 C C . LEU A 1 90 ? -2.332 10.692 -8.567 1.00 77.19 90 LEU A C 1
ATOM 717 O O . LEU A 1 90 ? -3.074 10.756 -7.587 1.00 77.19 90 LEU A O 1
ATOM 721 N N . ALA A 1 91 ? -2.766 10.720 -9.822 1.00 75.88 91 ALA A N 1
ATOM 722 C CA . ALA A 1 91 ? -4.138 10.411 -10.180 1.00 75.88 91 ALA A CA 1
ATOM 723 C C . ALA A 1 91 ? -4.181 8.915 -10.494 1.00 75.88 91 ALA A C 1
ATOM 725 O O . ALA A 1 91 ? -3.603 8.455 -11.475 1.00 75.88 91 ALA A O 1
ATOM 726 N N . LEU A 1 92 ? -4.798 8.131 -9.616 1.00 73.19 92 LEU A N 1
ATOM 727 C CA . LEU A 1 92 ? -5.062 6.734 -9.929 1.00 73.19 92 LEU A CA 1
ATOM 728 C C . LEU A 1 92 ? -6.339 6.700 -10.766 1.00 73.19 92 LEU A C 1
ATOM 730 O O . LEU A 1 92 ? -7.364 7.186 -10.277 1.00 73.19 92 LEU A O 1
ATOM 734 N N . PRO A 1 93 ? -6.307 6.189 -12.010 1.00 67.06 93 PRO A N 1
ATOM 735 C CA . PRO A 1 93 ? -7.543 5.990 -12.745 1.00 67.06 93 PRO A CA 1
ATOM 736 C C . PRO A 1 93 ? -8.429 5.039 -11.938 1.00 67.06 93 PRO A C 1
ATOM 738 O O . PRO A 1 93 ? -7.934 4.080 -11.340 1.00 67.06 93 PRO A O 1
ATOM 741 N N . ALA A 1 94 ? -9.730 5.328 -11.896 1.00 65.25 94 ALA A N 1
ATOM 742 C CA . ALA A 1 94 ? -10.723 4.451 -11.293 1.00 65.25 94 ALA A CA 1
ATOM 743 C C . ALA A 1 94 ? -10.851 3.198 -12.165 1.00 65.25 94 ALA A C 1
ATOM 745 O O . ALA A 1 94 ? -11.730 3.099 -13.013 1.00 65.25 94 ALA A O 1
ATOM 746 N N . LEU A 1 95 ? -9.906 2.277 -12.014 1.00 61.59 95 LEU A N 1
ATOM 747 C CA . LEU A 1 95 ? -9.959 0.974 -12.643 1.00 61.59 95 LEU A CA 1
ATOM 748 C C . LEU A 1 95 ? -10.535 0.020 -11.600 1.00 61.59 95 LEU A C 1
ATOM 750 O O . LEU A 1 95 ? -9.866 -0.255 -10.598 1.00 61.59 95 LEU A O 1
ATOM 754 N N . PRO A 1 96 ? -11.789 -0.427 -11.770 1.00 63.59 96 PRO A N 1
ATOM 755 C CA . PRO A 1 96 ? -12.296 -1.524 -10.973 1.00 63.59 96 PRO A CA 1
ATOM 756 C C . PRO A 1 96 ? -11.465 -2.770 -11.294 1.00 63.59 96 PRO A C 1
ATOM 758 O O . PRO A 1 96 ? -10.861 -2.864 -12.361 1.00 63.59 96 PRO A O 1
ATOM 761 N N . HIS A 1 97 ? -11.495 -3.741 -10.385 1.00 62.12 97 HIS A N 1
ATOM 762 C CA . HIS A 1 97 ? -10.938 -5.087 -10.552 1.00 62.12 97 HIS A CA 1
ATOM 763 C C . HIS A 1 97 ? -9.474 -5.236 -10.118 1.00 62.12 97 HIS A C 1
ATOM 765 O O . HIS A 1 97 ? -8.534 -5.177 -10.903 1.00 62.12 97 HIS A O 1
ATOM 771 N N . GLY A 1 9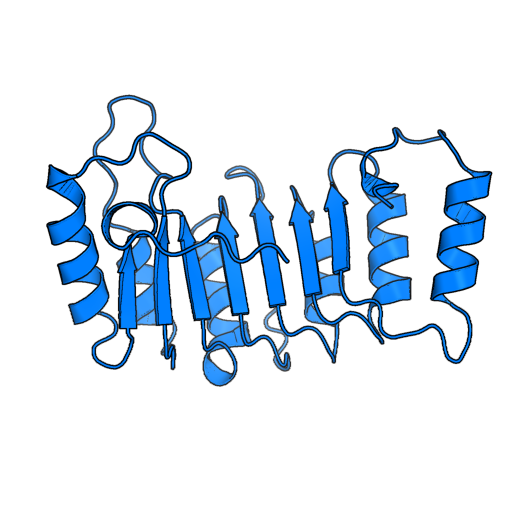8 ? -9.304 -5.542 -8.832 1.00 68.06 98 GLY A N 1
ATOM 772 C CA . GLY A 1 98 ? -8.094 -6.156 -8.305 1.00 68.06 98 GLY A CA 1
ATOM 773 C C . GLY A 1 98 ? -8.447 -7.124 -7.181 1.00 68.06 98 GLY A C 1
ATOM 774 O O . GLY A 1 98 ? -9.362 -6.874 -6.401 1.00 68.06 98 GLY A O 1
ATOM 775 N N . SER A 1 99 ? -7.719 -8.233 -7.079 1.00 88.50 99 SER A N 1
ATOM 776 C CA . SER A 1 99 ? -7.777 -9.159 -5.940 1.00 88.50 99 SER A CA 1
ATOM 777 C C . SER A 1 99 ? -6.910 -8.677 -4.771 1.00 88.50 99 SER A C 1
ATOM 779 O O . SER A 1 99 ? -6.347 -9.494 -4.046 1.00 88.50 99 SER A O 1
ATOM 781 N N . LEU A 1 100 ? -6.715 -7.360 -4.622 1.00 94.12 100 LEU A N 1
ATOM 782 C CA . LEU A 1 100 ? -5.789 -6.831 -3.629 1.00 94.12 100 LEU A CA 1
ATOM 783 C C . LEU A 1 100 ? -6.398 -7.003 -2.237 1.00 94.12 100 LEU A C 1
ATOM 785 O O . LEU A 1 100 ? -7.362 -6.327 -1.882 1.00 94.12 100 LEU A O 1
ATOM 789 N N . GLU A 1 101 ? -5.824 -7.911 -1.459 1.00 95.88 101 GLU A N 1
ATOM 790 C CA . GLU A 1 101 ? -6.296 -8.306 -0.130 1.00 95.88 101 GLU A CA 1
ATOM 791 C C . GLU A 1 101 ? -5.470 -7.650 0.981 1.00 95.88 101 GLU A C 1
ATOM 793 O O . GLU A 1 101 ? -5.980 -7.400 2.075 1.00 95.88 101 GLU A O 1
ATOM 798 N N . TRP A 1 102 ? -4.202 -7.341 0.707 1.00 96.38 102 TRP A N 1
ATOM 799 C CA . TRP A 1 102 ? -3.270 -6.767 1.670 1.00 96.38 102 TRP A CA 1
ATOM 800 C C . TRP A 1 102 ? -2.558 -5.554 1.075 1.00 96.38 102 TRP A C 1
ATOM 802 O O . TRP A 1 102 ? -1.953 -5.630 0.003 1.00 96.38 102 TRP A O 1
ATOM 812 N N . LEU A 1 103 ? -2.587 -4.435 1.794 1.00 95.75 103 LEU A N 1
ATOM 813 C CA . LEU A 1 103 ? -1.933 -3.196 1.393 1.00 95.75 103 LEU A CA 1
ATOM 814 C C . LEU A 1 103 ? -1.128 -2.626 2.552 1.00 95.75 103 LEU A C 1
ATOM 816 O O . LEU A 1 103 ? -1.677 -2.322 3.607 1.00 95.75 103 LEU A O 1
ATOM 820 N N . ARG A 1 104 ? 0.153 -2.364 2.314 1.00 95.62 104 ARG A N 1
ATOM 821 C CA . ARG A 1 104 ? 0.963 -1.454 3.118 1.00 95.62 104 ARG A CA 1
ATOM 822 C C . ARG A 1 104 ? 1.263 -0.211 2.320 1.00 95.62 104 ARG A C 1
ATOM 824 O O . ARG A 1 104 ? 1.764 -0.286 1.204 1.00 95.62 104 ARG A O 1
ATOM 831 N N . VAL A 1 105 ? 0.984 0.943 2.905 1.00 93.88 105 VAL A N 1
ATOM 832 C CA . VAL A 1 105 ? 1.210 2.220 2.240 1.00 93.88 105 VAL A CA 1
ATOM 833 C C . VAL A 1 105 ? 1.913 3.189 3.177 1.00 93.88 105 VAL A C 1
ATOM 835 O O . VAL A 1 105 ? 1.501 3.399 4.319 1.00 93.88 105 VAL A O 1
ATOM 838 N N . SER A 1 106 ? 2.994 3.784 2.678 1.00 92.62 106 SER A N 1
ATOM 839 C CA . SER A 1 106 ? 3.619 4.957 3.272 1.00 92.62 106 SER A CA 1
ATOM 840 C C . SER A 1 106 ? 3.754 6.032 2.216 1.00 92.62 106 SER A C 1
ATOM 842 O O . SER A 1 106 ? 4.062 5.799 1.049 1.00 92.62 106 SER A O 1
ATOM 844 N N . GLY A 1 107 ? 3.502 7.251 2.651 1.00 88.88 107 GLY A N 1
ATOM 845 C CA . GLY A 1 107 ? 3.865 8.406 1.875 1.00 88.88 107 GLY A CA 1
ATOM 846 C C . GLY A 1 107 ? 3.014 8.778 0.676 1.00 88.88 107 GLY A C 1
ATOM 847 O O . GLY A 1 107 ? 3.404 9.624 -0.129 1.00 88.88 107 GLY A O 1
ATOM 848 N N . LEU A 1 108 ? 1.805 8.248 0.620 1.00 88.56 108 LEU A N 1
ATOM 849 C CA . LEU A 1 108 ? 0.838 8.633 -0.386 1.00 88.56 108 LEU A CA 1
ATOM 850 C C . LEU A 1 108 ? 0.098 9.923 0.029 1.00 88.56 108 LEU A C 1
ATOM 852 O O . LEU A 1 108 ? -0.334 10.030 1.183 1.00 88.56 108 LEU A O 1
ATOM 856 N N . PRO A 1 109 ? -0.063 10.924 -0.859 1.00 87.25 109 PRO A N 1
ATOM 857 C CA . PRO A 1 109 ? -0.924 12.073 -0.588 1.00 87.25 109 PRO A CA 1
ATOM 858 C C . PRO A 1 109 ? -2.372 11.653 -0.330 1.00 87.25 109 PRO A C 1
ATOM 860 O O . PRO A 1 109 ? -2.846 10.656 -0.871 1.00 87.25 109 PRO A O 1
ATOM 863 N N . GLN A 1 110 ? -3.102 12.447 0.460 1.00 88.38 110 GLN A N 1
ATOM 864 C CA .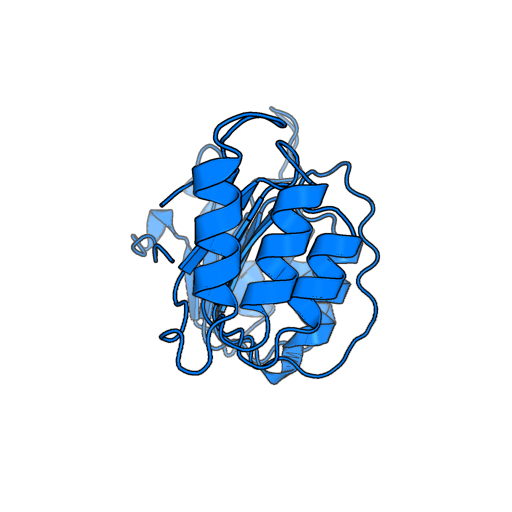 GLN A 1 110 ? -4.466 12.105 0.877 1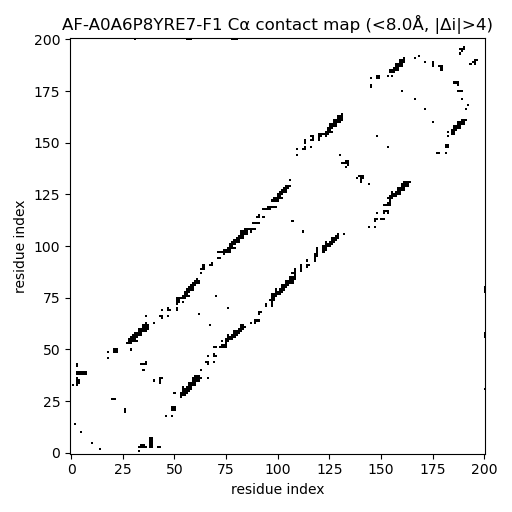.00 88.38 110 GLN A CA 1
ATOM 865 C C . GLN A 1 110 ? -5.416 11.785 -0.298 1.00 88.38 110 GLN A C 1
ATOM 867 O O . GLN A 1 110 ? -6.102 10.771 -0.198 1.00 88.38 110 GLN A O 1
ATOM 872 N N . PRO A 1 111 ? -5.469 12.567 -1.400 1.00 87.25 111 PRO A N 1
ATOM 873 C CA . PRO A 1 111 ? -6.351 12.247 -2.525 1.00 87.25 111 PRO A CA 1
ATOM 874 C C . PRO A 1 111 ? -6.009 10.904 -3.178 1.00 87.25 111 PRO A C 1
ATOM 876 O O . PRO A 1 111 ? -6.891 10.079 -3.373 1.00 87.25 111 PRO A O 1
ATOM 879 N N . ALA A 1 112 ? -4.721 10.645 -3.417 1.00 87.25 112 ALA A N 1
ATOM 880 C CA . ALA A 1 112 ? -4.256 9.391 -4.002 1.00 87.25 112 ALA A CA 1
ATOM 881 C C . ALA A 1 112 ? -4.534 8.187 -3.087 1.00 87.25 112 ALA A C 1
ATOM 883 O O . ALA A 1 112 ? -4.907 7.122 -3.570 1.00 87.25 112 ALA A O 1
ATOM 884 N N . LEU A 1 113 ? -4.411 8.359 -1.764 1.00 91.12 113 LEU A N 1
ATOM 885 C CA . LEU A 1 113 ? -4.785 7.328 -0.796 1.00 91.12 113 LEU A CA 1
ATOM 886 C C . LEU A 1 113 ? -6.286 7.027 -0.827 1.00 91.12 113 LEU A C 1
ATOM 888 O O . LEU A 1 113 ? -6.653 5.859 -0.790 1.00 91.12 113 LEU A O 1
ATOM 892 N N . VAL A 1 114 ? -7.141 8.051 -0.916 1.00 91.25 114 VAL A N 1
ATOM 893 C CA . VAL A 1 114 ? -8.595 7.861 -1.060 1.00 91.25 114 VAL A CA 1
ATOM 894 C C . VAL A 1 114 ? -8.895 7.062 -2.328 1.00 91.25 114 VAL A C 1
ATOM 896 O O . VAL A 1 114 ? -9.557 6.035 -2.235 1.00 91.25 114 VAL A O 1
ATOM 899 N N . SER A 1 115 ? -8.360 7.474 -3.482 1.00 89.00 115 SER A N 1
ATOM 900 C CA . SER A 1 115 ? -8.585 6.770 -4.751 1.00 89.00 115 SER A CA 1
ATOM 901 C C . SER A 1 115 ? -8.103 5.318 -4.703 1.00 89.00 115 SER A C 1
ATOM 903 O O . SER A 1 115 ? -8.822 4.425 -5.142 1.00 89.00 115 SER A O 1
ATOM 905 N N . LEU A 1 116 ? -6.924 5.065 -4.120 1.00 90.50 116 LEU A N 1
ATOM 906 C CA . LEU A 1 116 ? -6.382 3.712 -3.972 1.00 90.50 116 LEU A CA 1
ATOM 907 C C . LEU A 1 116 ? -7.286 2.829 -3.104 1.00 90.50 116 LEU A C 1
ATOM 909 O O . LEU A 1 116 ? -7.556 1.684 -3.454 1.00 90.50 116 LEU A O 1
ATOM 913 N N . LEU A 1 117 ? -7.746 3.358 -1.970 1.00 92.88 117 LEU A N 1
ATOM 914 C CA . LEU A 1 117 ? -8.599 2.623 -1.042 1.00 92.88 117 LEU A CA 1
ATOM 915 C C . LEU A 1 117 ? -9.994 2.379 -1.619 1.00 92.88 117 LEU A C 1
ATOM 917 O O . LEU A 1 117 ? -10.521 1.289 -1.441 1.00 92.88 117 LEU A O 1
ATOM 921 N N . GLN A 1 118 ? -10.567 3.344 -2.340 1.00 91.31 118 GLN A N 1
ATOM 922 C CA . GLN A 1 118 ? -11.856 3.177 -3.017 1.00 91.31 118 GLN A CA 1
ATOM 923 C C . GLN A 1 118 ? -11.788 2.129 -4.131 1.00 91.31 118 GLN A C 1
ATOM 925 O O . GLN A 1 118 ? -12.686 1.297 -4.229 1.00 91.31 118 GLN A O 1
ATOM 930 N N . ALA A 1 119 ? -10.711 2.115 -4.925 1.00 89.62 119 ALA A N 1
ATOM 931 C CA . ALA A 1 119 ? -10.531 1.138 -6.001 1.00 89.62 119 ALA A CA 1
ATOM 932 C C . ALA A 1 119 ? -10.498 -0.316 -5.494 1.00 89.62 119 ALA A C 1
ATOM 934 O O . ALA A 1 119 ? -10.932 -1.224 -6.198 1.00 89.62 119 ALA A O 1
ATOM 935 N N . HIS A 1 120 ? -10.024 -0.529 -4.261 1.00 92.19 120 HIS A N 1
ATOM 936 C CA . HIS A 1 120 ? -9.860 -1.857 -3.653 1.00 92.19 120 HIS A CA 1
ATOM 937 C C . HIS A 1 120 ? -10.764 -2.087 -2.434 1.00 92.19 120 HIS A C 1
ATOM 939 O O . HIS A 1 120 ? -10.552 -3.031 -1.679 1.00 92.19 120 HIS A O 1
ATOM 945 N N . ALA A 1 121 ? -11.784 -1.251 -2.221 1.00 92.94 121 ALA A N 1
ATOM 946 C CA . ALA A 1 121 ? -12.613 -1.289 -1.012 1.00 92.94 121 ALA A CA 1
ATOM 947 C C . ALA A 1 121 ? -13.313 -2.641 -0.785 1.00 92.94 121 ALA A C 1
ATOM 949 O O . ALA A 1 121 ? -13.458 -3.086 0.355 1.00 92.94 121 ALA A O 1
ATOM 950 N N . ALA A 1 122 ? -13.707 -3.309 -1.875 1.00 92.38 122 ALA A N 1
ATOM 951 C CA . ALA A 1 122 ? -14.398 -4.594 -1.831 1.00 92.38 122 ALA A CA 1
ATOM 952 C C . ALA A 1 122 ? -13.470 -5.790 -1.547 1.00 92.38 122 ALA A C 1
ATOM 954 O O . ALA A 1 122 ? -13.916 -6.775 -0.956 1.00 92.38 122 ALA A O 1
ATOM 955 N N . SER A 1 123 ? -12.202 -5.728 -1.968 1.00 93.62 123 SER A N 1
ATOM 956 C CA . SER A 1 123 ? -11.244 -6.838 -1.854 1.00 93.62 123 SER A CA 1
ATOM 957 C C . SER A 1 123 ? -10.306 -6.702 -0.655 1.00 93.62 123 SER A C 1
ATOM 959 O O . SER A 1 123 ? -9.861 -7.711 -0.108 1.00 93.62 123 SER A O 1
ATOM 961 N N . LEU A 1 124 ? -10.003 -5.472 -0.231 1.00 95.69 124 LEU A N 1
ATOM 962 C CA . LEU A 1 124 ? -8.973 -5.204 0.763 1.00 95.69 124 LEU A CA 1
ATOM 963 C C . LEU A 1 124 ? -9.395 -5.693 2.154 1.00 95.69 124 LEU A C 1
ATOM 965 O O . LEU A 1 124 ? -10.401 -5.258 2.714 1.00 95.69 124 LEU A O 1
ATOM 969 N N . ARG A 1 125 ? -8.586 -6.580 2.740 1.00 97.00 125 ARG A N 1
ATOM 970 C CA . ARG A 1 125 ? -8.808 -7.180 4.065 1.00 97.00 125 ARG A CA 1
ATOM 971 C C . ARG A 1 125 ? -7.857 -6.637 5.118 1.00 97.00 125 ARG A C 1
ATOM 973 O O . ARG A 1 125 ? -8.276 -6.400 6.250 1.00 97.00 125 ARG A O 1
ATOM 980 N N . VAL A 1 126 ? -6.597 -6.420 4.749 1.00 97.56 126 VAL A N 1
ATOM 981 C CA . VAL A 1 126 ? -5.547 -5.969 5.663 1.00 97.56 126 VAL A CA 1
ATOM 982 C C . VAL A 1 126 ? -4.941 -4.667 5.161 1.00 97.56 126 VAL A C 1
ATOM 984 O O . VAL A 1 126 ? -4.416 -4.604 4.050 1.00 97.56 126 VAL A O 1
ATOM 987 N N . LEU A 1 127 ? -4.970 -3.637 6.004 1.00 97.12 127 LEU A N 1
ATOM 988 C CA . LEU A 1 127 ? -4.359 -2.344 5.713 1.00 97.12 127 LEU A CA 1
ATOM 989 C C . LEU A 1 127 ? -3.287 -2.007 6.747 1.00 97.12 127 LEU A C 1
ATOM 991 O O . LEU A 1 127 ? -3.556 -1.951 7.942 1.00 97.12 127 LEU A O 1
ATOM 995 N N . TRP A 1 128 ? -2.084 -1.715 6.272 1.00 96.81 128 TRP A N 1
ATOM 996 C CA . TRP A 1 128 ? -0.986 -1.154 7.042 1.00 96.81 128 TRP A CA 1
ATOM 997 C C . TRP A 1 128 ? -0.802 0.310 6.667 1.00 96.81 128 TRP A C 1
ATOM 999 O O . TRP A 1 128 ? -0.350 0.631 5.563 1.00 96.81 128 TRP A O 1
ATOM 1009 N N . LEU A 1 129 ? -1.134 1.200 7.597 1.00 94.88 129 LEU A N 1
ATOM 1010 C CA . LEU A 1 129 ? -1.151 2.636 7.357 1.00 94.88 129 LEU A CA 1
ATOM 1011 C C . LEU A 1 129 ? -0.090 3.345 8.193 1.00 94.88 129 LEU A C 1
ATOM 1013 O O . LEU A 1 129 ? -0.092 3.264 9.423 1.00 94.88 129 LEU A O 1
ATOM 1017 N N . ASP A 1 130 ? 0.796 4.060 7.508 1.00 92.31 130 ASP A N 1
ATOM 1018 C CA . ASP A 1 130 ? 1.774 4.932 8.150 1.00 92.31 130 ASP A CA 1
ATOM 1019 C C . ASP A 1 130 ? 1.100 6.215 8.666 1.00 92.31 130 ASP A C 1
ATOM 1021 O O . ASP A 1 130 ? 0.583 7.023 7.890 1.00 92.31 130 ASP A O 1
ATOM 1025 N N . VAL A 1 131 ? 1.104 6.404 9.986 1.00 88.75 131 VAL A N 1
ATOM 1026 C CA . VAL A 1 131 ? 0.497 7.559 10.670 1.00 88.75 131 VAL A CA 1
ATOM 1027 C C . VAL A 1 131 ? 1.504 8.661 11.006 1.00 88.75 131 VAL A C 1
ATOM 1029 O O . VAL A 1 131 ? 1.116 9.693 11.555 1.00 88.75 131 VAL A O 1
ATOM 1032 N N . SER A 1 132 ? 2.785 8.478 10.672 1.00 82.25 132 SER A N 1
ATOM 1033 C CA . SER A 1 132 ? 3.846 9.447 10.982 1.00 82.25 132 SER A CA 1
ATOM 1034 C C . SER A 1 132 ? 3.780 10.716 10.121 1.00 82.25 132 SER A C 1
ATOM 1036 O O . SER A 1 132 ? 4.290 11.776 10.495 1.00 82.25 132 SER A O 1
ATOM 1038 N N . ARG A 1 133 ? 3.129 10.645 8.953 1.00 65.31 133 ARG A N 1
ATOM 1039 C CA . ARG A 1 133 ? 3.168 11.723 7.963 1.00 65.31 133 ARG A CA 1
ATOM 1040 C C . ARG A 1 133 ? 2.181 12.851 8.245 1.00 65.31 133 ARG A C 1
ATOM 1042 O O . ARG A 1 133 ? 0.969 12.670 8.318 1.00 65.31 133 ARG A O 1
ATOM 1049 N N . GLY A 1 134 ? 2.730 14.063 8.308 1.00 54.88 134 GLY A N 1
ATOM 1050 C CA . GLY A 1 134 ? 2.002 15.323 8.488 1.00 54.88 134 GLY A CA 1
ATOM 1051 C C . GLY A 1 134 ? 2.653 16.250 9.513 1.00 54.88 134 GLY A C 1
ATOM 1052 O O . GLY A 1 134 ? 2.393 17.454 9.492 1.00 54.88 134 GLY A O 1
ATOM 1053 N N . ALA A 1 135 ? 3.525 15.702 10.358 1.00 52.50 135 ALA A N 1
ATOM 1054 C CA . ALA A 1 135 ? 4.389 16.460 11.239 1.00 52.50 135 ALA A CA 1
ATOM 1055 C C . ALA A 1 135 ? 5.724 16.729 10.524 1.00 52.50 135 ALA A C 1
ATOM 1057 O O . ALA A 1 135 ? 6.561 15.839 10.415 1.00 52.50 135 ALA A O 1
ATOM 1058 N N . LYS A 1 136 ? 5.958 17.958 10.040 1.00 57.81 136 LYS A N 1
ATOM 1059 C CA . LYS A 1 136 ? 7.346 18.461 10.054 1.00 57.81 136 LYS A CA 1
ATOM 1060 C C . LYS A 1 136 ? 7.807 18.371 11.514 1.00 57.81 136 LYS A C 1
ATOM 1062 O O . LYS A 1 136 ? 6.955 18.556 12.382 1.00 57.81 136 LYS A O 1
ATOM 1067 N N . SER A 1 137 ? 9.069 18.052 11.797 1.00 54.72 137 SER A N 1
ATOM 1068 C CA . SER A 1 137 ? 9.586 17.950 13.173 1.00 54.72 137 SER A CA 1
ATOM 1069 C C . SER A 1 137 ? 9.025 19.081 14.055 1.00 54.72 137 SER A C 1
ATOM 1071 O O . SER A 1 137 ? 9.279 20.252 13.784 1.00 54.72 137 SER A O 1
ATOM 1073 N N . GLY A 1 138 ? 8.178 18.742 15.035 1.00 58.69 138 GLY A N 1
ATOM 1074 C CA . GLY A 1 138 ? 7.518 19.702 15.937 1.00 58.69 138 GLY A CA 1
ATOM 1075 C C . GLY A 1 138 ? 6.049 20.061 15.638 1.00 58.69 138 GLY A C 1
ATOM 1076 O O . GLY A 1 138 ? 5.374 20.611 16.504 1.00 58.69 138 GLY A O 1
ATOM 1077 N N . ALA A 1 139 ? 5.491 19.728 14.471 1.00 57.16 139 ALA A N 1
ATOM 1078 C CA . ALA A 1 139 ? 4.076 19.972 14.179 1.00 57.16 139 ALA A CA 1
ATOM 1079 C C . ALA A 1 139 ? 3.186 18.838 14.717 1.00 57.16 139 ALA A C 1
ATOM 1081 O O . ALA A 1 139 ? 3.465 17.660 14.506 1.00 57.16 139 ALA A O 1
ATOM 1082 N N . LYS A 1 140 ? 2.074 19.183 15.382 1.00 57.00 140 LYS A N 1
ATOM 1083 C CA . LYS A 1 140 ? 1.123 18.192 15.914 1.00 57.00 140 LYS A CA 1
ATOM 1084 C C . LYS A 1 140 ? 0.620 17.262 14.791 1.00 57.00 140 LYS A C 1
ATOM 1086 O O . LYS A 1 140 ? 0.279 17.764 13.712 1.00 57.00 140 LYS A O 1
ATOM 1091 N N . PRO A 1 141 ? 0.506 15.939 15.028 1.00 55.06 141 PRO A N 1
ATOM 1092 C CA . PRO A 1 141 ? -0.016 14.997 14.043 1.00 55.06 141 PRO A CA 1
ATOM 1093 C C . PRO A 1 141 ? -1.402 15.443 13.569 1.00 55.06 141 PRO A C 1
ATOM 1095 O O . PRO A 1 141 ? -2.365 15.469 14.340 1.00 55.06 141 PRO A O 1
ATOM 1098 N N . LYS A 1 142 ? -1.526 15.837 12.298 1.00 59.66 142 LYS A N 1
ATOM 1099 C CA . LYS A 1 142 ? -2.831 16.203 11.739 1.00 59.66 142 LYS A CA 1
ATOM 1100 C C . LYS A 1 142 ? -3.683 14.933 11.703 1.00 59.66 142 LYS A C 1
ATOM 1102 O O . LYS A 1 142 ? -3.311 13.964 11.054 1.00 59.66 142 LYS A O 1
ATOM 1107 N N . ALA A 1 143 ? -4.839 14.949 12.370 1.00 53.84 143 ALA A N 1
ATOM 1108 C CA . ALA A 1 143 ? -5.781 13.829 12.526 1.00 53.84 143 ALA A CA 1
ATOM 1109 C C . ALA A 1 143 ? -6.481 13.372 11.218 1.00 53.84 143 ALA A C 1
ATOM 1111 O O . ALA A 1 143 ? -7.651 12.997 11.221 1.00 53.84 143 ALA A O 1
ATOM 1112 N N . LYS A 1 144 ? -5.798 13.444 10.074 1.00 73.62 144 LYS A N 1
ATOM 1113 C CA . LYS A 1 144 ? -6.367 13.252 8.741 1.00 73.62 144 LYS A CA 1
ATOM 1114 C C . LYS A 1 144 ? -6.468 11.805 8.229 1.00 73.62 144 LYS A C 1
ATOM 1116 O O . LYS A 1 144 ? -7.329 11.621 7.370 1.00 73.62 144 LYS A O 1
ATOM 1121 N N . PRO A 1 145 ? -5.713 10.784 8.699 1.00 77.31 145 PRO A N 1
ATOM 1122 C CA . PRO A 1 145 ? -5.808 9.462 8.073 1.00 77.31 145 PRO A CA 1
ATOM 1123 C C . PRO A 1 145 ? -7.185 8.814 8.286 1.00 77.31 145 PRO A C 1
ATOM 1125 O O . PRO A 1 145 ? -7.739 8.229 7.365 1.00 77.31 145 PRO A O 1
ATOM 1128 N N . PHE A 1 146 ? -7.813 9.003 9.450 1.00 86.06 146 PHE A N 1
ATOM 1129 C CA . PHE A 1 146 ? -9.106 8.371 9.751 1.00 86.06 146 PHE A CA 1
ATOM 1130 C C . PHE A 1 146 ? -10.275 8.945 8.939 1.00 86.06 146 PHE A C 1
ATOM 1132 O O . PHE A 1 146 ? -11.187 8.210 8.576 1.00 86.06 146 PHE A O 1
ATOM 1139 N N . LYS A 1 147 ? -10.216 10.232 8.560 1.00 87.38 147 LYS A N 1
ATOM 1140 C CA . LYS A 1 147 ? -11.212 10.828 7.651 1.00 87.38 147 LYS A CA 1
ATOM 1141 C C . LYS A 1 147 ? -11.206 10.166 6.272 1.00 87.38 147 LYS A C 1
ATOM 1143 O O . LYS A 1 147 ? -12.224 10.198 5.593 1.00 87.38 147 LYS A O 1
ATOM 1148 N N . VAL A 1 148 ? -10.067 9.618 5.846 1.00 89.44 148 VAL A N 1
ATOM 1149 C CA . VAL A 1 148 ? -9.963 8.872 4.588 1.00 89.44 148 VAL A CA 1
ATOM 1150 C C . VAL A 1 148 ? -10.622 7.508 4.725 1.00 89.44 148 VAL A C 1
ATOM 1152 O O . VAL A 1 148 ? -11.449 7.168 3.889 1.00 89.44 148 VAL A O 1
ATOM 1155 N N . LEU A 1 149 ? -10.317 6.770 5.798 1.00 92.38 149 LEU A N 1
ATOM 1156 C CA . LEU A 1 149 ? -10.874 5.431 6.025 1.00 92.38 149 LEU A CA 1
ATOM 1157 C C . LEU A 1 149 ? -12.407 5.447 6.060 1.00 92.38 149 LEU A C 1
ATOM 1159 O O . LEU A 1 149 ? -13.034 4.614 5.417 1.00 92.38 149 LEU A O 1
ATOM 1163 N N . PHE A 1 150 ? -12.997 6.447 6.723 1.00 90.12 150 PHE A N 1
ATOM 1164 C CA . PHE A 1 150 ? -14.451 6.616 6.791 1.00 90.12 150 PHE A CA 1
ATOM 1165 C C . PHE A 1 150 ? -15.114 6.791 5.412 1.00 90.12 150 PHE A C 1
ATOM 1167 O O . PHE A 1 150 ? -16.232 6.343 5.201 1.00 90.12 150 PHE A O 1
ATOM 1174 N N . LYS A 1 151 ? -14.434 7.439 4.457 1.00 90.31 151 LYS A N 1
ATOM 1175 C CA . LYS A 1 151 ? -14.993 7.747 3.128 1.00 90.31 151 LYS A CA 1
ATOM 1176 C C . LYS A 1 151 ? -14.953 6.581 2.138 1.00 90.31 151 LYS A C 1
ATOM 1178 O O . LYS A 1 151 ? -15.517 6.706 1.056 1.00 90.31 151 LYS A O 1
ATOM 1183 N N . CYS A 1 152 ? -14.226 5.513 2.453 1.00 90.94 152 CYS A N 1
ATOM 1184 C CA . CYS A 1 152 ? -13.904 4.466 1.484 1.00 90.94 152 CYS A CA 1
ATOM 1185 C C . CYS A 1 152 ? -14.725 3.177 1.670 1.00 90.94 152 CYS A C 1
ATOM 1187 O O . CYS A 1 152 ? -14.420 2.212 0.986 1.00 90.94 152 CYS A O 1
ATOM 1189 N N . ASP A 1 153 ? -15.711 3.151 2.582 1.00 89.56 153 ASP A N 1
ATOM 1190 C CA . ASP A 1 153 ? -16.571 1.985 2.890 1.00 89.56 153 ASP A CA 1
ATOM 1191 C C . ASP A 1 153 ? -15.803 0.646 2.959 1.00 89.56 153 ASP A C 1
ATOM 1193 O O . ASP A 1 153 ? -16.139 -0.358 2.331 1.00 89.56 153 ASP A O 1
ATOM 1197 N N . LEU A 1 154 ? -14.677 0.658 3.676 1.00 93.88 154 LEU A N 1
ATOM 1198 C CA . LEU A 1 154 ? -13.742 -0.463 3.678 1.00 93.88 154 LEU A CA 1
ATOM 1199 C C . LEU A 1 154 ? -14.258 -1.628 4.527 1.00 93.88 154 LEU A C 1
ATOM 1201 O O . LEU A 1 154 ? -14.589 -1.454 5.700 1.00 93.88 154 LEU A O 1
ATOM 1205 N N . ARG A 1 155 ? -14.181 -2.850 3.986 1.00 94.44 155 ARG A N 1
ATOM 1206 C CA . ARG A 1 155 ? -14.522 -4.103 4.690 1.00 94.44 155 ARG A CA 1
ATOM 1207 C C . ARG A 1 155 ? -13.287 -4.815 5.252 1.00 94.44 155 ARG A C 1
ATOM 1209 O O . ARG A 1 155 ? -13.090 -6.018 5.050 1.00 94.44 155 ARG A O 1
ATOM 1216 N N . LEU A 1 156 ? -12.443 -4.048 5.943 1.00 97.00 156 LEU A N 1
ATOM 1217 C CA . LEU A 1 156 ? -11.198 -4.545 6.531 1.00 97.00 156 LEU A CA 1
ATOM 1218 C C . LEU A 1 156 ? -11.480 -5.543 7.657 1.00 97.00 156 LEU A C 1
ATOM 1220 O O . LEU A 1 156 ? -12.280 -5.270 8.547 1.00 97.00 156 LEU A O 1
ATOM 1224 N N . SER A 1 157 ? -10.740 -6.650 7.670 1.00 97.62 157 SER A N 1
ATOM 1225 C CA . SER A 1 157 ? -10.632 -7.515 8.848 1.00 97.62 157 SER A CA 1
ATOM 1226 C C . SER A 1 157 ? -9.554 -7.014 9.808 1.00 97.62 157 SER A C 1
ATOM 1228 O O . SER A 1 157 ? -9.649 -7.237 11.014 1.00 97.62 157 SER A O 1
ATOM 1230 N N . ARG A 1 158 ? -8.531 -6.312 9.298 1.00 97.94 158 ARG A N 1
ATOM 1231 C CA . ARG A 1 158 ? -7.390 -5.852 10.096 1.00 97.94 15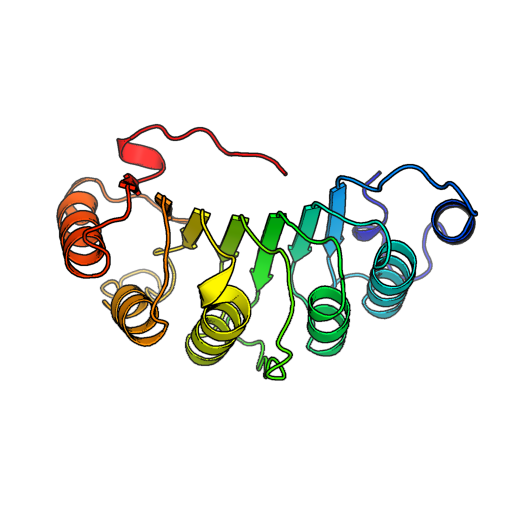8 ARG A CA 1
ATOM 1232 C C . ARG A 1 158 ? -6.842 -4.508 9.618 1.00 97.94 158 ARG A C 1
ATOM 1234 O O . ARG A 1 158 ? -6.579 -4.310 8.434 1.00 97.94 158 ARG A O 1
ATOM 1241 N N . LEU A 1 159 ? -6.596 -3.608 10.566 1.00 97.44 159 LEU A N 1
ATOM 1242 C CA . LEU A 1 159 ? -5.897 -2.340 10.367 1.00 97.44 159 LEU A CA 1
ATOM 1243 C C . LEU A 1 159 ? -4.690 -2.275 11.305 1.00 97.44 159 LEU A C 1
ATOM 1245 O O . LEU A 1 159 ? -4.841 -2.290 12.525 1.00 97.44 159 LEU A O 1
ATOM 1249 N N . VAL A 1 160 ? -3.496 -2.140 10.737 1.00 96.94 160 VAL A N 1
ATOM 1250 C CA . VAL A 1 160 ? -2.250 -1.945 11.480 1.00 96.94 160 VAL A CA 1
ATOM 1251 C C . VAL A 1 160 ? -1.765 -0.514 11.275 1.00 96.94 160 VAL A C 1
ATOM 1253 O O . VAL A 1 160 ? -1.424 -0.101 10.166 1.00 96.94 160 VAL A O 1
ATOM 1256 N N . LEU A 1 161 ? -1.723 0.255 12.358 1.00 95.06 161 LEU A N 1
ATOM 1257 C CA . LEU A 1 161 ? -1.115 1.580 12.381 1.00 95.06 161 LEU A CA 1
ATOM 1258 C C . LEU A 1 161 ? 0.368 1.442 12.711 1.00 95.06 161 LEU A C 1
ATOM 1260 O O . LEU A 1 161 ? 0.733 0.789 13.689 1.00 95.06 161 LEU A O 1
ATOM 1264 N N . TRP A 1 162 ? 1.225 2.085 11.929 1.00 93.62 162 TRP A N 1
ATOM 1265 C CA . TRP A 1 162 ? 2.662 2.124 12.193 1.00 93.62 162 TRP A CA 1
ATOM 1266 C C . TRP A 1 162 ? 3.212 3.528 11.974 1.00 93.62 162 TRP A C 1
ATOM 1268 O O . TRP A 1 162 ? 2.594 4.347 11.299 1.00 93.62 162 TRP A O 1
ATOM 1278 N N . SER A 1 163 ? 4.364 3.817 12.563 1.00 90.19 163 SER A N 1
ATOM 1279 C CA . SER A 1 163 ? 5.070 5.081 12.372 1.00 90.19 163 SER A CA 1
ATOM 1280 C C . SER A 1 163 ? 6.431 4.782 11.762 1.00 90.19 163 SER A C 1
ATOM 1282 O O . SER A 1 163 ? 7.161 3.947 12.287 1.00 90.19 163 SER A O 1
ATOM 1284 N N . SER A 1 164 ? 6.791 5.450 10.664 1.00 84.81 164 SER A N 1
ATOM 1285 C CA . SER A 1 164 ? 8.172 5.412 10.164 1.00 84.81 164 SER A CA 1
ATOM 1286 C C . SER A 1 164 ? 9.124 6.306 10.974 1.00 84.81 164 SER A C 1
ATOM 1288 O O . SER A 1 164 ? 10.324 6.297 10.719 1.00 84.81 164 SER A O 1
ATOM 1290 N N . GLY A 1 165 ? 8.595 7.115 11.900 1.00 82.44 165 GLY A N 1
ATOM 1291 C CA . GLY A 1 165 ? 9.363 7.941 12.834 1.00 82.44 165 GLY A CA 1
ATOM 1292 C C . GLY A 1 165 ? 9.288 7.412 14.266 1.00 82.44 165 GLY A C 1
ATOM 1293 O O . GLY A 1 165 ? 8.929 6.261 14.501 1.00 82.44 165 GLY A O 1
ATOM 1294 N N . HIS A 1 166 ? 9.569 8.272 15.247 1.00 82.12 166 HIS A N 1
ATOM 1295 C CA . HIS A 1 166 ? 9.461 7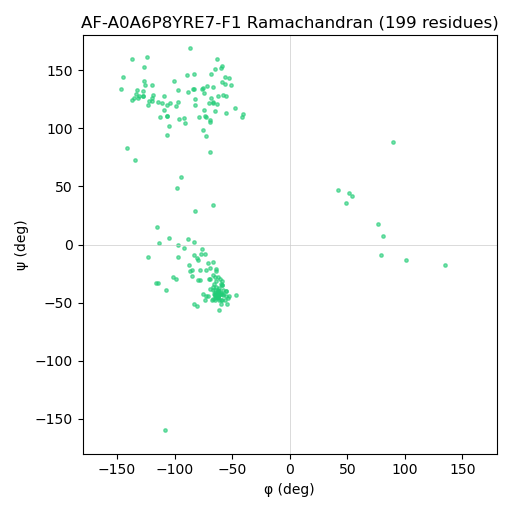.895 16.656 1.00 82.12 166 HIS A CA 1
ATOM 1296 C C . HIS A 1 166 ? 8.013 7.557 17.024 1.00 82.12 166 HIS A C 1
ATOM 1298 O O . HIS A 1 166 ? 7.100 8.374 16.876 1.00 82.12 166 HIS A O 1
ATOM 1304 N N . HIS A 1 167 ? 7.804 6.334 17.499 1.00 87.50 167 HIS A N 1
ATOM 1305 C CA . HIS A 1 167 ? 6.558 5.933 18.126 1.00 87.50 167 HIS A CA 1
ATOM 1306 C C . HIS A 1 167 ? 6.419 6.667 19.467 1.00 87.50 167 HIS A C 1
ATOM 1308 O O . HIS A 1 167 ? 7.323 6.604 20.297 1.00 87.50 167 HIS A O 1
ATOM 1314 N N . GLN A 1 168 ? 5.298 7.360 19.689 1.00 87.50 168 GLN A N 1
ATOM 1315 C CA . GLN A 1 168 ? 4.992 8.003 20.968 1.00 87.50 168 GLN A CA 1
ATOM 1316 C C . GLN A 1 168 ? 3.923 7.181 21.710 1.00 87.50 168 GLN A C 1
ATOM 1318 O O . GLN A 1 168 ? 2.736 7.319 21.383 1.00 87.50 168 GLN A O 1
ATOM 1323 N N . PRO A 1 169 ? 4.298 6.375 22.726 1.00 88.25 169 PRO A N 1
ATOM 1324 C CA . PRO A 1 169 ? 3.367 5.478 23.412 1.00 88.25 169 PRO A CA 1
ATOM 1325 C C . PRO A 1 169 ? 2.145 6.196 23.986 1.00 88.25 169 PRO A C 1
ATOM 1327 O O . PRO A 1 169 ? 1.024 5.720 23.843 1.00 88.25 169 PRO A O 1
ATOM 1330 N N . SER A 1 170 ? 2.328 7.393 24.553 1.00 87.25 170 SER A N 1
ATOM 1331 C CA . SER A 1 170 ? 1.232 8.168 25.150 1.00 87.25 170 SER A CA 1
ATOM 1332 C C . SER A 1 170 ? 0.191 8.659 24.135 1.00 87.25 170 SER A C 1
ATOM 1334 O O . SER A 1 170 ? -0.974 8.838 24.483 1.00 87.25 170 SER A O 1
ATOM 1336 N N . GLY A 1 171 ? 0.570 8.844 22.866 1.00 87.25 171 GLY A N 1
ATOM 1337 C CA . GLY A 1 171 ? -0.347 9.256 21.798 1.00 87.25 171 GLY A CA 1
ATOM 1338 C C . GLY A 1 171 ? -1.065 8.091 21.109 1.00 87.25 171 GLY A C 1
ATOM 1339 O O . GLY A 1 171 ? -2.089 8.299 20.448 1.00 87.25 171 GLY A O 1
ATOM 1340 N N . CYS A 1 172 ? -0.549 6.869 21.258 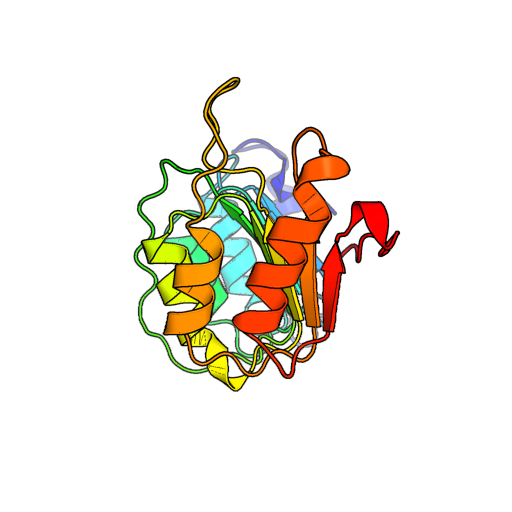1.00 91.88 172 CYS A N 1
ATOM 1341 C CA . CYS A 1 172 ? -1.032 5.694 20.543 1.00 91.88 172 CYS A CA 1
ATOM 1342 C C . CYS A 1 172 ? -2.481 5.299 20.909 1.00 91.88 172 CYS A C 1
ATOM 1344 O O . CYS A 1 172 ? -3.293 5.167 19.983 1.00 91.88 172 CYS A O 1
ATOM 1346 N N . PRO A 1 173 ? -2.885 5.211 22.198 1.00 93.56 173 PRO A N 1
ATOM 1347 C CA . PRO A 1 173 ? -4.252 4.834 22.570 1.00 93.56 173 PRO A CA 1
ATOM 1348 C C . PRO A 1 173 ? -5.319 5.727 21.930 1.00 93.56 173 PRO A C 1
ATOM 1350 O O . PRO A 1 173 ? -6.337 5.241 21.436 1.00 93.56 173 PRO A O 1
ATOM 1353 N N . GLY A 1 174 ? -5.063 7.037 21.855 1.00 91.75 174 GLY A N 1
ATOM 1354 C CA . GLY A 1 174 ? -5.975 7.992 21.229 1.00 91.75 174 GLY A CA 1
ATOM 1355 C C . GLY A 1 174 ? -6.133 7.786 19.718 1.00 91.75 174 GLY A C 1
ATOM 1356 O O . GLY A 1 174 ? -7.222 8.001 19.179 1.00 91.75 174 GLY A O 1
ATOM 1357 N N . GLN A 1 175 ? -5.077 7.356 19.020 1.00 91.06 175 GLN A N 1
ATOM 1358 C CA . GLN A 1 175 ? -5.145 7.016 17.595 1.00 91.06 175 GLN A CA 1
ATOM 1359 C C . GLN A 1 175 ? -5.887 5.696 17.369 1.00 91.06 175 GLN A C 1
ATOM 1361 O O . GLN A 1 175 ? -6.777 5.644 16.519 1.00 91.06 175 GLN A O 1
ATOM 1366 N N . LEU A 1 176 ? -5.592 4.668 18.170 1.00 94.44 176 LEU A N 1
ATOM 1367 C CA . LEU A 1 176 ? -6.279 3.376 18.101 1.00 94.44 176 LEU A CA 1
ATOM 1368 C C . LEU A 1 176 ? -7.776 3.516 18.391 1.00 94.44 176 LEU A C 1
ATOM 1370 O O . LEU A 1 176 ? -8.595 2.978 17.653 1.00 94.44 176 LEU A O 1
ATOM 1374 N N . ALA A 1 177 ? -8.160 4.301 19.401 1.00 94.62 177 ALA A N 1
ATOM 1375 C CA . ALA A 1 177 ? -9.565 4.551 19.713 1.00 94.62 177 ALA A CA 1
ATOM 1376 C C . ALA A 1 177 ? -10.308 5.246 18.555 1.00 94.62 177 ALA A C 1
ATOM 1378 O O . ALA A 1 177 ? -11.446 4.896 18.246 1.00 94.62 177 ALA A O 1
ATOM 1379 N N . LYS A 1 178 ? -9.668 6.211 17.877 1.00 93.81 178 LYS A N 1
ATOM 1380 C CA . LYS A 1 178 ? -10.240 6.869 16.685 1.00 93.81 178 LYS A CA 1
ATOM 1381 C C . LYS A 1 178 ? -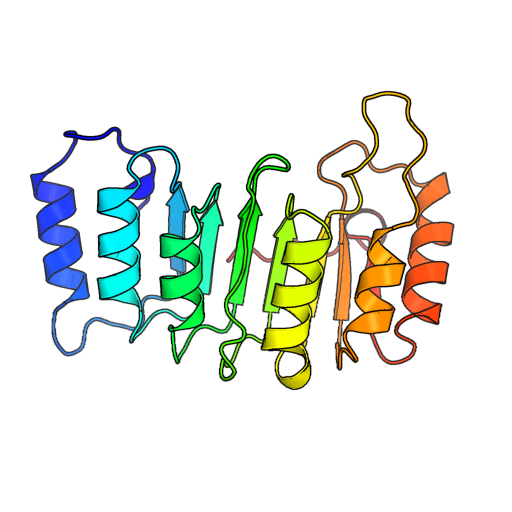10.408 5.891 15.523 1.00 93.81 178 LYS A C 1
ATOM 1383 O O . LYS A 1 178 ? -11.453 5.895 14.877 1.00 93.81 178 LYS A O 1
ATOM 1388 N N . ALA A 1 179 ? -9.406 5.051 15.282 1.00 93.88 179 ALA A N 1
ATOM 1389 C CA . ALA A 1 179 ? -9.450 4.022 14.252 1.00 93.88 179 ALA A CA 1
ATOM 1390 C C . ALA A 1 179 ? -10.571 3.003 14.505 1.00 93.88 179 ALA A C 1
ATOM 1392 O O . ALA A 1 179 ? -11.374 2.763 13.610 1.00 93.88 179 ALA A O 1
ATOM 1393 N N . ARG A 1 180 ? -10.691 2.488 15.737 1.00 95.94 180 ARG A N 1
ATOM 1394 C CA . ARG A 1 180 ? -11.745 1.536 16.139 1.00 95.94 180 ARG A CA 1
ATOM 1395 C C . ARG A 1 180 ? -13.147 2.107 15.957 1.00 95.94 180 ARG A C 1
ATOM 1397 O O . ARG A 1 180 ? -14.013 1.424 15.436 1.00 95.94 180 ARG A O 1
ATOM 1404 N N . ARG A 1 181 ? -13.360 3.382 16.303 1.00 95.25 181 ARG A N 1
ATOM 1405 C CA . ARG A 1 181 ? -14.642 4.061 16.033 1.00 95.25 181 ARG A CA 1
ATOM 1406 C C . ARG A 1 181 ? -14.946 4.209 14.542 1.00 95.25 181 ARG A C 1
ATOM 1408 O O . ARG A 1 181 ? -16.107 4.239 14.168 1.00 95.25 181 ARG A O 1
ATOM 1415 N N . THR A 1 182 ? -13.915 4.342 13.709 1.00 94.12 182 THR A N 1
ATOM 1416 C CA . THR A 1 182 ? -14.076 4.499 12.255 1.00 94.12 182 THR A CA 1
ATOM 1417 C C . THR A 1 182 ? -14.347 3.160 11.564 1.00 94.12 182 THR A C 1
ATOM 1419 O O . THR A 1 182 ? -15.023 3.132 10.545 1.00 94.12 182 THR A O 1
ATOM 1422 N N . LEU A 1 183 ? -13.812 2.062 12.106 1.00 95.19 183 LEU A N 1
ATOM 1423 C CA . LEU A 1 183 ? -13.891 0.713 11.543 1.00 95.19 183 LEU A CA 1
ATOM 1424 C C . LEU A 1 183 ? -14.256 -0.292 12.650 1.00 95.19 183 LEU A C 1
ATOM 1426 O O . LEU A 1 183 ? -13.392 -1.056 13.088 1.00 95.19 183 LEU A O 1
ATOM 1430 N N . PRO A 1 184 ? -15.513 -0.294 13.131 1.00 93.44 184 PRO A N 1
ATOM 1431 C CA . PRO A 1 184 ? -15.912 -1.080 14.302 1.00 93.44 184 PRO A CA 1
ATOM 1432 C C . PRO A 1 184 ? -15.790 -2.601 14.113 1.00 93.44 184 PRO A C 1
ATOM 1434 O O . PRO A 1 184 ? -15.678 -3.319 15.100 1.00 93.44 184 PRO A O 1
ATOM 1437 N N . GLY A 1 185 ? -15.772 -3.097 12.870 1.00 94.88 185 GLY A N 1
ATOM 1438 C CA . GLY A 1 185 ? -15.601 -4.522 12.555 1.00 94.88 185 GLY A CA 1
ATOM 1439 C C . GLY A 1 185 ? -14.155 -4.976 12.318 1.00 94.88 185 GLY A C 1
ATOM 1440 O O . GLY A 1 185 ? -13.930 -6.162 12.091 1.00 94.88 185 GLY A O 1
ATOM 1441 N N . ALA A 1 186 ? -13.176 -4.066 12.341 1.00 97.50 186 ALA A N 1
ATOM 1442 C CA . ALA A 1 186 ? -11.785 -4.392 12.035 1.00 97.50 186 ALA A CA 1
ATOM 1443 C C . ALA A 1 186 ? -10.944 -4.564 13.309 1.00 97.50 186 ALA A C 1
ATOM 1445 O O . ALA A 1 186 ? -11.029 -3.765 14.246 1.00 97.50 186 ALA A O 1
ATOM 1446 N N . LEU A 1 187 ? -10.034 -5.541 13.312 1.00 97.94 187 LEU A N 1
ATOM 1447 C CA . LEU A 1 187 ? -8.984 -5.639 14.324 1.00 97.94 187 LEU A CA 1
ATOM 1448 C C . LEU A 1 187 ? -7.985 -4.489 14.135 1.00 97.94 187 LEU A C 1
ATOM 1450 O O . LEU A 1 187 ? -7.183 -4.498 13.200 1.00 97.94 187 LEU A O 1
ATOM 1454 N N . VAL A 1 188 ? -8.026 -3.501 15.029 1.00 97.44 188 VAL A N 1
ATOM 1455 C CA . VAL A 1 188 ? -7.129 -2.337 14.999 1.00 97.44 188 VAL A CA 1
ATOM 1456 C C . VAL A 1 188 ? -5.965 -2.517 15.970 1.00 97.44 188 VAL A C 1
ATOM 1458 O O . VAL A 1 188 ? -6.175 -2.563 17.189 1.00 97.44 188 VAL A O 1
ATOM 1461 N N . GLN A 1 189 ? -4.750 -2.519 15.422 1.00 97.50 189 GLN A N 1
ATOM 1462 C CA . GLN A 1 189 ? -3.495 -2.701 16.153 1.00 97.50 189 GLN A CA 1
ATOM 1463 C C . GLN A 1 189 ? -2.501 -1.572 15.869 1.00 97.50 189 GLN A C 1
ATOM 1465 O O . GLN A 1 189 ? -2.491 -0.977 14.789 1.00 97.50 189 GLN A O 1
ATOM 1470 N N . CYS A 1 190 ? -1.625 -1.303 16.829 1.00 96.56 190 CYS A N 1
ATOM 1471 C CA . CYS A 1 190 ? -0.393 -0.566 16.628 1.00 96.56 190 CYS A CA 1
ATOM 1472 C C . CYS A 1 190 ? 0.764 -1.543 16.438 1.00 96.56 190 CYS A C 1
ATOM 1474 O O . CYS A 1 190 ? 0.958 -2.462 17.231 1.00 96.56 190 CYS A O 1
ATOM 1476 N N . LYS A 1 191 ? 1.582 -1.301 15.415 1.00 95.38 191 LYS A N 1
ATOM 1477 C CA . LYS A 1 191 ? 2.766 -2.104 15.122 1.00 95.38 191 LYS A CA 1
ATOM 1478 C C . LYS A 1 191 ? 3.706 -2.251 16.326 1.00 95.38 191 LYS A C 1
ATOM 1480 O O . LYS A 1 191 ? 4.184 -3.353 16.586 1.00 95.38 191 LYS A O 1
ATOM 1485 N N . ASP A 1 192 ? 3.967 -1.159 17.037 1.00 94.31 192 ASP A N 1
ATOM 1486 C CA . ASP A 1 192 ? 4.955 -1.126 18.117 1.00 94.31 192 ASP A CA 1
ATOM 1487 C C . ASP A 1 192 ? 4.370 -1.633 19.443 1.00 94.31 192 ASP A C 1
ATOM 1489 O O . ASP A 1 192 ? 4.934 -2.544 20.046 1.00 94.31 192 ASP A O 1
ATOM 1493 N N . CYS A 1 193 ? 3.211 -1.109 19.871 1.00 95.94 193 CYS A N 1
ATOM 1494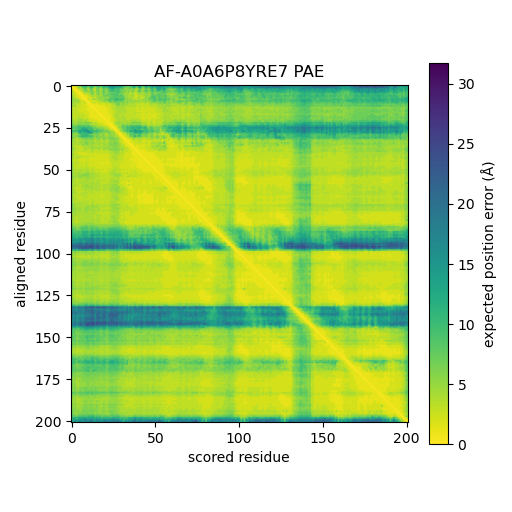 C CA . CYS A 1 193 ? 2.591 -1.504 21.143 1.00 95.94 193 CYS A CA 1
ATOM 1495 C C . CYS A 1 193 ? 2.141 -2.968 21.154 1.00 95.94 193 CYS A C 1
ATOM 1497 O O . CYS A 1 193 ? 2.395 -3.672 22.127 1.00 95.94 193 CYS A O 1
ATOM 1499 N N . ASP A 1 194 ? 1.510 -3.435 20.072 1.00 96.06 194 ASP A N 1
ATOM 1500 C CA . ASP A 1 194 ? 0.987 -4.804 19.984 1.00 96.06 194 ASP A CA 1
ATOM 1501 C C . ASP A 1 194 ? 2.038 -5.796 19.454 1.00 96.06 194 ASP A C 1
ATOM 1503 O O . ASP A 1 194 ? 1.721 -6.958 19.204 1.00 96.06 194 ASP A O 1
ATOM 1507 N N . ARG A 1 195 ? 3.287 -5.342 19.245 1.00 95.06 195 ARG A N 1
ATOM 1508 C CA . ARG A 1 195 ? 4.417 -6.142 18.735 1.00 95.06 195 ARG A CA 1
ATOM 1509 C C . ARG A 1 195 ? 4.075 -6.951 17.484 1.00 95.06 195 ARG A C 1
ATOM 1511 O O . ARG A 1 195 ? 4.572 -8.060 17.292 1.00 95.06 195 ARG A O 1
ATOM 1518 N N . VAL A 1 196 ? 3.238 -6.395 16.610 1.00 94.94 196 VAL A N 1
ATOM 1519 C CA . VAL A 1 196 ? 2.879 -7.053 15.351 1.00 94.94 196 VAL A CA 1
ATOM 1520 C C . VAL A 1 196 ? 4.178 -7.311 14.577 1.00 94.94 196 VAL A C 1
ATOM 1522 O O . VAL A 1 196 ? 4.967 -6.383 14.445 1.00 94.94 196 VAL A O 1
ATOM 1525 N N . PRO A 1 197 ? 4.495 -8.514 14.086 1.00 93.19 197 PRO A N 1
ATOM 1526 C CA . PRO A 1 197 ? 5.719 -8.722 13.314 1.00 93.19 197 PRO A CA 1
ATOM 1527 C C . PRO A 1 197 ? 5.660 -7.936 12.002 1.00 93.19 197 PRO A C 1
ATOM 1529 O O . PRO A 1 197 ? 4.582 -7.680 11.469 1.00 93.19 197 PRO A O 1
ATOM 1532 N N . TRP A 1 198 ? 6.813 -7.523 11.467 1.00 84.75 198 TRP A N 1
ATOM 1533 C CA . TRP A 1 198 ? 6.827 -7.063 10.081 1.00 84.75 198 TRP A CA 1
ATOM 1534 C C . TRP A 1 198 ? 6.479 -8.253 9.196 1.00 84.75 198 TRP A C 1
ATOM 1536 O O . TRP A 1 198 ? 7.231 -9.219 9.127 1.00 84.75 198 TRP A O 1
ATOM 1546 N N . GLU A 1 199 ? 5.338 -8.177 8.522 1.00 78.38 199 GLU A N 1
ATOM 1547 C CA . GLU A 1 199 ? 5.076 -9.044 7.384 1.00 78.38 199 GLU A CA 1
ATOM 1548 C C . GLU A 1 199 ? 5.959 -8.519 6.252 1.00 78.38 199 GLU A C 1
ATOM 1550 O O . GLU A 1 199 ? 5.634 -7.531 5.585 1.00 78.38 199 GLU A O 1
ATOM 1555 N N . TYR A 1 200 ? 7.150 -9.102 6.133 1.00 62.16 200 TYR A N 1
ATOM 1556 C CA . TYR A 1 200 ? 7.953 -8.941 4.935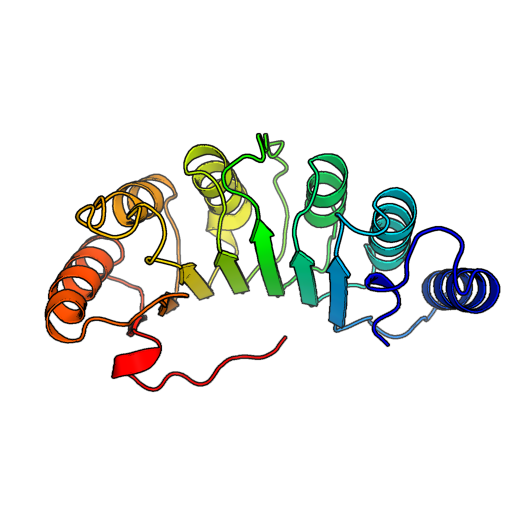 1.00 62.16 200 TYR A CA 1
ATOM 1557 C C . TYR A 1 200 ? 7.141 -9.539 3.783 1.00 62.16 200 TYR A C 1
ATOM 1559 O O . TYR A 1 200 ? 6.603 -10.639 3.913 1.00 62.16 200 TYR A O 1
ATOM 1567 N N . LEU A 1 201 ? 6.975 -8.754 2.717 1.00 55.78 201 LEU A N 1
ATOM 1568 C CA . LEU A 1 201 ? 6.589 -9.304 1.421 1.00 55.78 201 LEU A CA 1
ATOM 1569 C C . LEU A 1 201 ? 7.671 -10.278 0.952 1.00 55.78 201 LEU A C 1
ATOM 1571 O O . LEU A 1 201 ? 8.850 -10.013 1.285 1.00 55.78 201 LEU A O 1
#

Foldseek 3Di:
DQPQQDAPPPPVVVLVVVLVLLQDDVNAQPAEDAHECVRPVVSRLSVLQSNLARYAEYEYAAHAQSSLQSVLSRQRHAEYEYHHALPHPHDHPLDAHHLHAYYEYDHDHLVRLLSVLLSCQPRYAEYEDAQQPDDPPPDDRDLPPLVSLLNRNHPYQEYEYEHPDDDDPVCVVVNQVSNCVSPVNHHYYYCPPVVPDPPDD

Solvent-accessible surface area (backbone atoms only — not comparable to full-atom values): 11068 Å² total; per-residue (Å²): 136,72,71,36,76,46,54,72,90,55,63,56,66,63,49,51,58,48,53,53,52,50,63,40,90,83,46,68,71,44,51,72,48,65,37,36,31,74,59,26,43,71,62,43,43,50,52,49,60,53,36,24,82,48,26,29,30,40,38,40,30,45,63,51,57,72,44,49,55,50,58,57,66,14,72,45,28,29,35,38,37,41,36,39,47,73,83,55,86,47,78,69,76,89,56,76,68,47,54,32,30,34,41,34,46,37,45,62,35,69,68,38,44,42,47,55,43,48,47,29,17,91,43,30,30,34,41,36,42,52,69,50,74,67,37,61,95,89,46,72,75,60,85,54,68,59,65,44,55,57,74,30,72,59,63,36,54,30,37,36,40,38,51,91,55,88,79,54,76,88,58,44,62,63,51,50,54,52,45,36,71,60,38,77,79,27,52,69,43,42,36,75,86,67,61,52,74,84,80,75,125

Organism: Thrips palmi (NCBI:txid161013)

Sequence (201 aa):
MDLCTAAPGTRQEEKAATLERMGQPGARRLKHIRCRCDVDPAWTLEVLRRAAPTLEELFVSMPREEHLRTVHAMPRLRRMYLIASSSTRLALPALPHGSLEWLRVSGLPQPALVSLLQAHAASLRVLWLDVSRGAKSGAKPKAKPFKVLFKCDLRLSRLVLWSSGHHQPSGCPGQLAKARRTLPGALVQCKDCDRVPWEYL

pLDDT: mean 86.62, std 11.0, range [52.5, 97.94]